Protein AF-A0A930UK01-F1 (afdb_monomer_lite)

Foldseek 3Di:
DAQDPVLLVVLCPPPLNVVDDPVLLVLLLVVLVVLVVCVVVPPPDDDPDDPPPDDDPVVVVVVSVVSNVSNLVSLVVLLLVCLVLLLDLCLVVDSSLNSNLSSLVSNLSSLLSDDQDPDPLSLLLSLLLSLLSCLSNVNLVVNLVSCVVCVVSLDQDDPPPDALLVNLSSLLSQLSCLLSNPPVDPVSLVVLVVSLVVNVVVCVVHVVVRLVPDDDPLSLLVVLQVLLSVLSSQLSNLLSVCLNPVDDPCNSVSNCVSLVSSLVSCVSSVNVSSNSSSSSVSSSSSSSNSPGPSVVD

Structure (mmCIF, N/CA/C/O backbone):
data_AF-A0A930UK01-F1
#
_entry.id   AF-A0A930UK01-F1
#
loop_
_atom_site.group_PDB
_atom_site.id
_atom_site.type_symbol
_atom_site.label_atom_id
_atom_site.label_alt_id
_atom_site.label_comp_id
_atom_site.label_asym_id
_atom_site.label_entity_id
_atom_site.label_seq_id
_atom_site.pdbx_PDB_ins_code
_atom_site.Cartn_x
_atom_site.Cartn_y
_atom_site.Cartn_z
_atom_site.occupancy
_atom_site.B_iso_or_equiv
_atom_site.auth_seq_id
_atom_site.auth_comp_id
_atom_site.auth_asym_id
_atom_site.auth_atom_id
_atom_site.pdbx_PDB_model_num
ATOM 1 N N . MET A 1 1 ? 4.737 9.563 -12.740 1.00 73.00 1 MET A N 1
ATOM 2 C CA . MET A 1 1 ? 6.197 9.719 -12.928 1.00 73.00 1 MET A CA 1
ATOM 3 C C . MET A 1 1 ? 6.537 8.770 -14.053 1.00 73.00 1 MET A C 1
ATOM 5 O O . MET A 1 1 ? 6.136 7.624 -13.954 1.00 73.00 1 MET A O 1
ATOM 9 N N . ILE A 1 2 ? 7.157 9.226 -15.139 1.00 81.25 2 ILE A N 1
ATOM 10 C CA . ILE A 1 2 ? 7.473 8.321 -16.253 1.00 81.25 2 ILE A CA 1
ATOM 11 C C . ILE A 1 2 ? 8.816 7.665 -15.942 1.00 81.25 2 ILE A C 1
ATOM 13 O O . ILE A 1 2 ? 9.806 8.374 -15.789 1.00 81.25 2 ILE A O 1
ATOM 17 N N . VAL A 1 3 ? 8.831 6.338 -15.828 1.00 87.44 3 VAL A N 1
ATOM 18 C CA . VAL A 1 3 ? 10.062 5.556 -15.659 1.00 87.44 3 VAL A CA 1
ATOM 19 C C . VAL A 1 3 ? 10.708 5.388 -17.033 1.00 87.44 3 VAL A C 1
ATOM 21 O O . VAL A 1 3 ? 10.113 4.800 -17.936 1.00 87.44 3 VAL A O 1
ATOM 24 N N . SER A 1 4 ? 11.908 5.936 -17.215 1.00 89.50 4 SER A N 1
ATOM 25 C CA . SER A 1 4 ? 12.655 5.833 -18.469 1.00 89.50 4 SER A CA 1
ATOM 26 C C . SER A 1 4 ? 13.592 4.623 -18.476 1.00 89.50 4 SER A C 1
ATOM 28 O O . SER A 1 4 ? 13.917 4.050 -17.435 1.00 89.50 4 SER A O 1
ATOM 30 N N . LYS A 1 5 ? 14.102 4.257 -19.660 1.00 90.00 5 LYS A N 1
ATOM 31 C CA . LYS A 1 5 ? 15.146 3.227 -19.779 1.00 90.00 5 LYS A CA 1
ATOM 32 C C . LYS A 1 5 ? 16.396 3.578 -18.960 1.00 90.00 5 LYS A C 1
ATOM 34 O O . LYS A 1 5 ? 16.972 2.697 -18.340 1.00 90.00 5 LYS A O 1
ATOM 39 N N . ILE A 1 6 ? 16.762 4.860 -18.907 1.00 91.06 6 ILE A N 1
ATOM 40 C CA . ILE A 1 6 ? 17.906 5.339 -18.122 1.00 91.06 6 ILE A CA 1
ATOM 41 C C . ILE A 1 6 ? 17.689 5.054 -16.631 1.00 91.06 6 ILE A C 1
ATOM 43 O O . ILE A 1 6 ? 18.615 4.609 -15.962 1.00 91.06 6 ILE A O 1
ATOM 47 N N . ASP A 1 7 ? 16.468 5.243 -16.120 1.00 90.38 7 ASP A N 1
ATOM 48 C CA . ASP A 1 7 ? 16.149 4.951 -14.717 1.00 90.38 7 ASP A CA 1
ATOM 49 C C . ASP A 1 7 ? 16.217 3.437 -14.430 1.00 90.38 7 ASP A C 1
ATOM 51 O O . ASP A 1 7 ? 16.734 3.024 -13.390 1.00 90.38 7 ASP A O 1
ATOM 55 N N . LEU A 1 8 ? 15.759 2.601 -15.375 1.00 91.75 8 LEU A N 1
ATOM 56 C CA . LEU A 1 8 ? 15.840 1.132 -15.294 1.00 91.75 8 LEU A CA 1
ATOM 57 C C . LEU A 1 8 ? 17.273 0.586 -15.387 1.00 91.75 8 LEU A C 1
ATOM 59 O O . LEU A 1 8 ? 17.561 -0.473 -14.822 1.00 91.75 8 LEU A O 1
ATOM 63 N N . ASP A 1 9 ? 18.158 1.287 -16.090 1.00 91.94 9 ASP A N 1
ATOM 64 C CA . ASP A 1 9 ? 19.579 0.951 -16.157 1.00 91.94 9 ASP A CA 1
ATOM 65 C C . ASP A 1 9 ? 20.299 1.436 -14.883 1.00 91.94 9 ASP A C 1
ATOM 67 O O . ASP A 1 9 ? 21.109 0.707 -14.311 1.00 91.94 9 ASP A O 1
ATOM 71 N N . ALA A 1 10 ? 19.949 2.620 -14.368 1.00 90.94 10 ALA A N 1
ATOM 72 C CA . ALA A 1 10 ? 20.540 3.189 -13.155 1.00 90.94 10 ALA A CA 1
ATOM 73 C C . ALA A 1 10 ? 20.249 2.358 -11.894 1.00 90.94 10 ALA A C 1
ATOM 75 O O . ALA A 1 10 ? 21.130 2.187 -11.048 1.00 90.94 10 ALA A O 1
ATOM 76 N N . ILE A 1 11 ? 19.039 1.796 -11.770 1.00 93.75 11 ILE A N 1
ATOM 77 C CA . ILE A 1 11 ? 18.662 0.955 -10.622 1.00 93.75 11 ILE A CA 1
ATOM 78 C C . ILE A 1 11 ? 19.515 -0.324 -10.515 1.00 93.75 11 ILE A C 1
ATOM 80 O O . ILE A 1 11 ? 19.686 -0.843 -9.415 1.00 93.75 11 ILE A O 1
ATOM 84 N N . GLN A 1 12 ? 20.135 -0.796 -11.605 1.00 91.44 12 GLN A N 1
ATOM 85 C CA . GLN A 1 12 ? 21.019 -1.975 -11.577 1.00 91.44 12 GLN A CA 1
ATOM 86 C C . GLN A 1 12 ? 22.259 -1.782 -10.693 1.00 91.44 12 GLN A C 1
ATOM 88 O O . GLN A 1 12 ? 22.844 -2.764 -10.239 1.00 91.44 12 GLN A O 1
ATOM 93 N N . SER A 1 13 ? 22.645 -0.529 -10.440 1.00 92.81 13 SER A N 1
ATOM 94 C CA . SER A 1 13 ? 23.766 -0.163 -9.570 1.00 92.81 13 SER A CA 1
ATOM 95 C C . SER A 1 13 ? 23.365 -0.004 -8.099 1.00 92.81 13 SER A C 1
ATOM 97 O O . SER A 1 13 ? 24.224 0.282 -7.267 1.00 92.81 13 SER A O 1
ATOM 99 N N . HIS A 1 14 ? 22.079 -0.154 -7.753 1.00 95.75 14 HIS A N 1
ATOM 100 C CA . HIS A 1 14 ? 21.631 -0.112 -6.361 1.00 95.75 14 HIS A CA 1
ATOM 101 C C . HIS A 1 14 ? 22.263 -1.254 -5.568 1.00 95.75 14 HIS A C 1
ATOM 103 O O . HIS A 1 14 ? 22.273 -2.393 -6.033 1.00 95.75 14 HIS A O 1
ATOM 109 N N . TRP A 1 15 ? 22.742 -0.967 -4.356 1.00 95.75 15 TRP A N 1
ATOM 110 C CA . TRP A 1 15 ? 23.537 -1.904 -3.563 1.00 95.75 15 TRP A CA 1
ATOM 111 C C . TRP A 1 15 ? 22.840 -3.261 -3.381 1.00 95.75 15 TRP A C 1
ATOM 113 O O . TRP A 1 15 ? 23.464 -4.290 -3.617 1.00 95.75 15 TRP A O 1
ATOM 123 N N . ALA A 1 16 ? 21.538 -3.273 -3.066 1.00 95.56 16 ALA A N 1
ATOM 124 C CA . ALA A 1 16 ? 20.779 -4.509 -2.858 1.00 95.56 16 ALA A CA 1
ATOM 125 C C . ALA A 1 16 ? 20.669 -5.351 -4.140 1.00 95.56 16 ALA A C 1
ATOM 127 O O . ALA A 1 16 ? 20.795 -6.571 -4.101 1.00 95.56 16 ALA A O 1
ATOM 128 N N . ILE A 1 17 ? 20.497 -4.701 -5.294 1.00 96.00 17 ILE A N 1
ATOM 129 C CA . ILE A 1 17 ? 20.313 -5.355 -6.599 1.00 96.00 17 ILE A CA 1
ATOM 130 C C . ILE A 1 17 ? 21.657 -5.824 -7.164 1.00 96.00 17 ILE A C 1
ATOM 132 O O . ILE A 1 17 ? 21.743 -6.897 -7.764 1.00 96.00 17 ILE A O 1
ATOM 136 N N . ALA A 1 18 ? 22.718 -5.050 -6.933 1.00 95.75 18 ALA A N 1
ATOM 137 C CA . ALA A 1 18 ? 24.075 -5.353 -7.367 1.00 95.75 18 ALA A CA 1
ATOM 138 C C . ALA A 1 18 ? 24.659 -6.614 -6.701 1.00 95.75 18 ALA A C 1
ATOM 140 O O . ALA A 1 18 ? 25.604 -7.184 -7.242 1.00 95.75 18 ALA A O 1
ATOM 141 N N . THR A 1 19 ? 24.091 -7.073 -5.576 1.00 95.50 19 THR A N 1
ATOM 142 C CA . THR A 1 19 ? 24.491 -8.336 -4.925 1.00 95.50 19 THR A CA 1
ATOM 143 C C . THR A 1 19 ? 24.182 -9.583 -5.759 1.00 95.50 19 THR A C 1
ATOM 145 O O . THR A 1 19 ? 24.864 -10.595 -5.621 1.00 95.50 19 THR A O 1
ATOM 148 N N . ILE A 1 20 ? 23.184 -9.511 -6.643 1.00 95.75 20 ILE A N 1
ATOM 149 C CA . ILE A 1 20 ? 22.777 -10.599 -7.539 1.00 95.75 20 ILE A CA 1
ATOM 150 C C . ILE A 1 20 ? 23.528 -10.434 -8.862 1.00 95.75 20 ILE A C 1
ATOM 152 O O . ILE A 1 20 ? 23.728 -9.309 -9.315 1.00 95.75 20 ILE A O 1
ATOM 156 N N . SER A 1 21 ? 23.959 -11.512 -9.520 1.00 95.69 21 SER A N 1
ATOM 157 C CA . SER A 1 21 ? 24.686 -11.370 -10.788 1.00 95.69 21 SER A CA 1
ATOM 158 C C . SER A 1 21 ? 23.785 -10.794 -11.894 1.00 95.69 21 SER A C 1
ATOM 160 O O . SER A 1 21 ? 22.573 -11.004 -11.914 1.00 95.69 21 SER A O 1
ATOM 162 N N . ALA A 1 22 ? 24.361 -10.063 -12.856 1.00 93.38 22 ALA A N 1
ATOM 163 C CA . ALA A 1 22 ? 23.581 -9.507 -13.967 1.00 93.38 22 ALA A CA 1
ATOM 164 C C . ALA A 1 22 ? 22.905 -10.596 -14.827 1.00 93.38 22 ALA A C 1
ATOM 166 O O . ALA A 1 22 ? 21.821 -10.359 -15.361 1.00 93.38 22 ALA A O 1
ATOM 167 N N . GLY A 1 23 ? 23.534 -11.774 -14.938 1.00 94.06 23 GLY A N 1
ATOM 168 C CA . GLY A 1 23 ? 22.968 -12.941 -15.616 1.00 94.06 23 GLY A CA 1
ATOM 169 C C . GLY A 1 23 ? 21.731 -13.466 -14.893 1.00 94.06 23 GLY A C 1
ATOM 170 O O . GLY A 1 23 ? 20.679 -13.582 -15.512 1.00 94.06 23 GLY A O 1
ATOM 171 N N . ASP A 1 24 ? 21.826 -13.658 -13.577 1.00 94.06 24 ASP A N 1
ATOM 172 C CA . ASP A 1 24 ? 20.719 -14.165 -12.758 1.00 94.06 24 ASP A CA 1
ATOM 173 C C . ASP A 1 24 ? 19.549 -13.175 -12.705 1.00 94.06 24 ASP A C 1
ATOM 175 O O . ASP A 1 24 ? 18.390 -13.566 -12.822 1.00 94.06 24 ASP A O 1
ATOM 179 N N . ARG A 1 25 ? 19.828 -11.866 -12.612 1.00 94.31 25 ARG A N 1
ATOM 180 C CA . ARG A 1 25 ? 18.775 -10.838 -12.693 1.00 94.31 25 ARG A CA 1
ATOM 181 C C . ARG A 1 25 ? 18.036 -10.896 -14.025 1.00 94.31 25 ARG A C 1
ATOM 183 O O . ARG A 1 25 ? 16.814 -10.774 -14.055 1.00 94.31 25 ARG A O 1
ATOM 190 N N . ARG A 1 26 ? 18.770 -11.050 -15.131 1.00 94.00 26 ARG A N 1
ATOM 191 C CA . ARG A 1 26 ? 18.175 -11.154 -16.467 1.00 94.00 26 ARG A CA 1
ATOM 192 C C . ARG A 1 26 ? 17.334 -12.422 -16.590 1.00 94.00 26 ARG A C 1
ATOM 194 O O . ARG A 1 26 ? 16.194 -12.316 -17.025 1.00 94.00 26 ARG A O 1
ATOM 201 N N . LEU A 1 27 ? 17.872 -13.558 -16.148 1.00 93.75 27 LEU A N 1
ATOM 202 C CA . LEU A 1 27 ? 17.171 -14.838 -16.124 1.00 93.75 27 LEU A CA 1
ATOM 203 C C . LEU A 1 27 ? 15.854 -14.733 -15.345 1.00 93.75 27 LEU A C 1
ATOM 205 O O . LEU A 1 27 ? 14.808 -15.074 -15.882 1.00 93.75 27 LEU A O 1
ATOM 209 N N . ALA A 1 28 ? 15.876 -14.161 -14.137 1.00 94.69 28 ALA A N 1
ATOM 210 C CA . ALA A 1 28 ? 14.674 -13.967 -13.327 1.00 94.69 28 ALA A CA 1
ATOM 211 C C . ALA A 1 28 ? 13.587 -13.167 -14.066 1.00 94.69 28 ALA A C 1
ATOM 213 O O . ALA A 1 28 ? 12.417 -13.544 -14.059 1.00 94.69 28 ALA A O 1
ATOM 214 N N . PHE A 1 29 ? 13.954 -12.065 -14.731 1.00 94.19 29 PHE A N 1
ATOM 215 C CA . PHE A 1 29 ? 12.985 -11.270 -15.490 1.00 94.19 29 PHE A CA 1
ATOM 216 C C . PHE A 1 29 ? 12.516 -11.947 -16.777 1.00 94.19 29 PHE A C 1
ATOM 218 O O . PHE A 1 29 ? 11.393 -11.689 -17.205 1.00 94.19 29 PHE A O 1
ATOM 225 N N . ASP A 1 30 ? 13.345 -12.774 -17.407 1.00 93.88 30 ASP A N 1
ATOM 226 C CA . ASP A 1 30 ? 12.940 -13.543 -18.581 1.00 93.88 30 ASP A CA 1
ATOM 227 C C . ASP A 1 30 ? 11.945 -14.653 -18.177 1.00 93.88 30 ASP A C 1
ATOM 229 O O . ASP A 1 30 ? 10.880 -14.737 -18.788 1.00 93.88 30 ASP A O 1
ATOM 233 N N . LEU A 1 31 ? 12.172 -15.345 -17.052 1.00 93.38 31 LEU A N 1
ATOM 234 C CA . LEU A 1 31 ? 11.210 -16.282 -16.446 1.00 93.38 31 LEU A CA 1
ATOM 235 C C . LEU A 1 31 ? 9.879 -15.603 -16.073 1.00 93.38 31 LEU A C 1
ATOM 237 O O . LEU A 1 31 ? 8.799 -16.130 -16.329 1.00 93.38 31 LEU A O 1
ATOM 241 N N . VAL A 1 32 ? 9.923 -14.401 -15.489 1.00 93.69 32 VAL A N 1
ATOM 242 C CA . VAL A 1 32 ? 8.714 -13.625 -15.138 1.00 93.69 32 VAL A CA 1
ATOM 243 C C . VAL A 1 32 ? 7.905 -13.242 -16.380 1.00 93.69 32 VAL A C 1
ATOM 245 O O . VAL A 1 32 ? 6.671 -13.287 -16.352 1.00 93.69 32 VAL A O 1
ATOM 248 N N . LYS A 1 33 ? 8.572 -12.873 -17.482 1.00 91.44 33 LYS A N 1
ATOM 249 C CA . LYS A 1 33 ? 7.894 -12.596 -18.758 1.00 91.44 33 LYS A CA 1
ATOM 250 C C . LYS A 1 33 ? 7.255 -13.854 -19.324 1.00 91.44 33 LYS A C 1
ATOM 252 O O . LYS A 1 33 ? 6.106 -13.788 -19.742 1.00 91.44 33 LYS A O 1
ATOM 257 N N . GLU A 1 34 ? 7.972 -14.970 -19.322 1.00 89.50 34 GLU A N 1
ATOM 258 C CA . GLU A 1 34 ? 7.456 -16.250 -19.802 1.00 89.50 34 GLU A CA 1
ATOM 259 C C . GLU A 1 34 ? 6.197 -16.657 -19.026 1.00 89.50 34 GLU A C 1
ATOM 261 O O . GLU A 1 34 ? 5.137 -16.852 -19.618 1.00 89.50 34 GLU A O 1
ATOM 266 N N . ARG A 1 35 ? 6.259 -16.642 -17.687 1.00 90.19 35 ARG A N 1
ATOM 267 C CA . ARG A 1 35 ? 5.106 -16.928 -16.816 1.00 90.19 35 ARG A CA 1
ATOM 268 C C . ARG A 1 35 ? 3.941 -15.976 -17.067 1.00 90.19 35 ARG A C 1
ATOM 270 O O . ARG A 1 35 ? 2.798 -16.412 -17.140 1.00 90.19 35 ARG A O 1
ATOM 277 N N . THR A 1 36 ? 4.226 -14.688 -17.251 1.00 87.31 36 THR A N 1
ATOM 278 C CA . THR A 1 36 ? 3.220 -13.694 -17.646 1.00 87.31 36 THR A CA 1
ATOM 279 C C . THR A 1 36 ? 2.524 -14.080 -18.952 1.00 87.31 36 THR A C 1
ATOM 281 O O . THR A 1 36 ? 1.300 -14.013 -19.028 1.00 87.31 36 THR A O 1
ATOM 284 N N . VAL A 1 37 ? 3.286 -14.448 -19.984 1.00 85.69 37 VAL A N 1
ATOM 285 C CA . VAL A 1 37 ? 2.730 -14.803 -21.294 1.00 85.69 37 VAL A CA 1
ATOM 286 C C . VAL A 1 37 ? 1.893 -16.075 -21.180 1.00 85.69 37 VAL A C 1
ATOM 288 O O . VAL A 1 37 ? 0.766 -16.084 -21.668 1.00 85.69 37 VAL A O 1
ATOM 291 N N . ASN A 1 38 ? 2.372 -17.082 -20.447 1.00 82.38 38 ASN A N 1
ATOM 292 C CA . ASN A 1 38 ? 1.633 -18.318 -20.176 1.00 82.38 38 ASN A CA 1
ATOM 293 C C . ASN A 1 38 ? 0.300 -18.055 -19.456 1.00 82.38 38 ASN A C 1
ATOM 295 O O . ASN A 1 38 ? -0.717 -18.657 -19.796 1.00 82.38 38 ASN A O 1
ATOM 299 N N . CYS A 1 39 ? 0.268 -17.116 -18.502 1.00 77.62 39 CYS A N 1
ATOM 300 C CA . CYS A 1 39 ? -0.973 -16.710 -17.835 1.00 77.62 39 CYS A CA 1
ATOM 301 C C . CYS A 1 39 ? -1.969 -16.023 -18.785 1.00 77.62 39 CYS A C 1
ATOM 303 O O . CYS A 1 39 ? -3.170 -16.232 -18.646 1.00 77.62 39 CYS A O 1
ATOM 305 N N . ILE A 1 40 ? -1.490 -15.204 -19.730 1.00 75.25 40 ILE A N 1
ATOM 306 C CA . ILE A 1 40 ? -2.346 -14.435 -20.655 1.00 75.25 40 ILE A CA 1
ATOM 307 C C . ILE A 1 40 ? -2.897 -15.316 -21.776 1.00 75.25 40 ILE A C 1
ATOM 309 O O . ILE A 1 40 ? -4.058 -15.193 -22.157 1.00 75.25 40 ILE A O 1
ATOM 313 N N . VAL A 1 41 ? -2.046 -16.166 -22.341 1.00 72.00 41 VAL A N 1
ATOM 314 C CA . VAL A 1 41 ? -2.362 -16.972 -23.522 1.00 72.00 41 VAL A CA 1
ATOM 315 C C . VAL A 1 41 ? -3.151 -18.236 -23.143 1.00 72.00 41 VAL A C 1
ATOM 317 O O . VAL A 1 41 ? -3.806 -18.834 -23.992 1.00 72.00 41 VAL A O 1
ATOM 320 N N . GLY A 1 42 ? -3.140 -18.626 -21.861 1.00 57.34 42 GLY A N 1
ATOM 321 C CA . GLY A 1 42 ? -3.565 -19.957 -21.437 1.00 57.34 42 GLY A CA 1
ATOM 322 C C . GLY A 1 42 ? -2.562 -21.012 -21.917 1.00 57.34 42 GLY A C 1
ATOM 323 O O . GLY A 1 42 ? -1.714 -20.738 -22.764 1.00 57.34 42 GLY A O 1
ATOM 324 N N . CYS A 1 43 ? -2.636 -22.237 -21.393 1.00 48.94 43 CYS A N 1
ATOM 325 C CA . CYS A 1 43 ? -1.750 -23.348 -21.779 1.00 48.94 43 CYS A CA 1
ATOM 326 C C . CYS A 1 43 ? -1.938 -23.829 -23.243 1.00 48.94 43 CYS A C 1
ATOM 328 O O . CYS A 1 43 ? -1.743 -25.005 -23.526 1.00 48.94 43 CYS A O 1
ATOM 330 N N . GLU A 1 44 ? -2.377 -22.971 -24.165 1.00 40.88 44 GLU A N 1
ATOM 331 C CA . GLU A 1 44 ? -2.608 -23.294 -25.578 1.00 40.88 44 GLU A CA 1
ATOM 332 C C . GLU A 1 44 ? -1.326 -23.212 -26.425 1.00 40.88 44 GLU A C 1
ATOM 334 O O . GLU A 1 44 ? -1.306 -23.699 -27.553 1.00 40.88 44 GLU A O 1
ATOM 339 N N . PHE A 1 45 ? -0.249 -22.634 -25.883 1.00 46.47 45 PHE A N 1
ATOM 340 C CA . PHE A 1 45 ? 1.063 -22.573 -26.522 1.00 46.47 45 PHE A CA 1
ATOM 341 C C . PHE A 1 45 ? 2.112 -23.173 -25.582 1.00 46.47 45 PHE A C 1
ATOM 343 O O . PHE A 1 45 ? 2.450 -22.582 -24.558 1.00 46.47 45 PHE A O 1
ATOM 350 N N . GLU A 1 46 ? 2.628 -24.351 -25.930 1.00 41.00 46 GLU A N 1
ATOM 351 C CA . GLU A 1 46 ? 3.856 -24.881 -25.337 1.00 41.00 46 GLU A CA 1
ATOM 352 C C . GLU A 1 46 ? 5.034 -24.094 -25.918 1.00 41.00 46 GLU A C 1
ATOM 354 O O . GLU A 1 46 ? 5.295 -24.118 -27.123 1.00 41.00 46 GLU A O 1
ATOM 359 N N . PHE A 1 47 ? 5.724 -23.337 -25.069 1.00 46.28 47 PHE A N 1
ATOM 360 C CA . PHE A 1 47 ? 6.981 -22.712 -25.447 1.00 46.28 47 PHE A CA 1
ATOM 361 C C . PHE A 1 47 ? 8.089 -23.770 -25.380 1.00 46.28 47 PHE A C 1
ATOM 363 O O . PHE A 1 47 ? 8.532 -24.131 -24.296 1.00 46.28 47 PHE A O 1
ATOM 370 N N . GLU A 1 48 ? 8.559 -24.256 -26.532 1.00 39.09 48 GLU A N 1
ATOM 371 C CA . GLU A 1 48 ? 9.796 -25.046 -26.620 1.00 39.09 48 GLU A CA 1
ATOM 372 C C . GLU A 1 48 ? 11.004 -24.132 -26.355 1.00 39.09 48 GLU A C 1
ATOM 374 O O . GLU A 1 48 ? 11.613 -23.575 -27.272 1.00 39.09 48 GLU A O 1
ATOM 379 N N . PHE A 1 49 ? 11.372 -23.966 -25.088 1.00 47.56 49 PHE A N 1
ATOM 380 C CA . PHE A 1 49 ? 12.691 -23.465 -24.716 1.00 47.56 49 PHE A CA 1
ATOM 381 C C . PHE A 1 49 ? 13.409 -24.546 -23.916 1.00 47.56 49 PHE A C 1
ATOM 383 O O . PHE A 1 49 ? 13.132 -24.718 -22.740 1.00 47.56 49 PHE A O 1
ATOM 390 N N . GLN A 1 50 ? 14.291 -25.279 -24.615 1.00 40.88 50 GLN A N 1
ATOM 391 C CA . GLN A 1 50 ? 15.223 -26.306 -24.122 1.00 40.88 50 GLN A CA 1
ATOM 392 C C . GLN A 1 50 ? 14.884 -26.872 -22.735 1.00 40.88 50 GLN A C 1
ATOM 394 O O . GLN A 1 50 ? 15.487 -26.493 -21.733 1.00 40.88 50 GLN A O 1
ATOM 399 N N . GLU A 1 51 ? 13.953 -27.823 -22.706 1.00 39.69 51 GLU A N 1
ATOM 400 C CA . GLU A 1 51 ? 13.893 -28.793 -21.620 1.00 39.69 51 GLU A CA 1
ATOM 401 C C . GLU A 1 51 ? 15.175 -29.635 -21.702 1.00 39.69 51 GLU A C 1
ATOM 403 O O . GLU A 1 51 ? 15.314 -30.500 -22.568 1.00 39.69 51 GLU A O 1
ATOM 408 N N . ASP A 1 52 ? 16.157 -29.340 -20.849 1.00 38.16 52 ASP A N 1
ATOM 409 C CA . ASP A 1 52 ? 17.247 -30.278 -20.597 1.00 38.16 52 ASP A CA 1
ATOM 410 C C . ASP A 1 52 ? 16.632 -31.508 -19.912 1.00 38.16 52 ASP A C 1
ATOM 412 O O . ASP A 1 52 ? 16.239 -31.493 -18.744 1.00 38.16 52 ASP A O 1
ATOM 416 N N . GLU A 1 53 ? 16.495 -32.582 -20.688 1.00 39.75 53 GLU A N 1
ATOM 417 C CA . GLU A 1 53 ? 16.017 -33.880 -20.234 1.00 39.75 53 GLU A CA 1
ATOM 418 C C . GLU A 1 53 ? 16.878 -34.394 -19.064 1.00 39.75 53 GLU A C 1
ATOM 420 O O . GLU A 1 53 ? 18.055 -34.722 -19.234 1.00 39.75 53 GLU A O 1
ATOM 425 N N . GLY A 1 54 ? 16.276 -34.550 -17.878 1.00 42.03 54 GLY A N 1
ATOM 426 C CA . GLY A 1 54 ? 16.773 -35.505 -16.880 1.00 42.03 54 GLY A CA 1
ATOM 427 C C . GLY A 1 54 ? 16.895 -35.050 -15.427 1.00 42.03 54 GLY A C 1
ATOM 428 O O . GLY A 1 54 ? 17.394 -35.837 -14.623 1.00 42.03 54 GLY A O 1
ATOM 429 N N . ASN A 1 55 ? 16.439 -33.855 -15.051 1.00 43.16 55 ASN A N 1
ATOM 430 C CA . ASN A 1 55 ? 16.462 -33.413 -13.656 1.00 43.16 55 ASN A CA 1
ATOM 431 C C . ASN A 1 55 ? 15.036 -33.214 -13.122 1.00 43.16 55 ASN A C 1
ATOM 433 O O . ASN A 1 55 ? 14.145 -32.790 -13.852 1.00 43.16 55 ASN A O 1
ATOM 437 N N . ASP A 1 56 ? 14.802 -33.584 -11.863 1.00 46.56 56 ASP A N 1
ATOM 438 C CA . ASP A 1 56 ? 13.493 -33.529 -11.207 1.00 46.56 56 ASP A CA 1
ATOM 439 C C . ASP A 1 56 ? 12.893 -32.115 -11.366 1.00 46.56 56 ASP A C 1
ATOM 441 O O . ASP A 1 56 ? 13.366 -31.153 -10.757 1.00 46.56 56 ASP A O 1
ATOM 445 N N . THR A 1 57 ? 11.869 -31.970 -12.218 1.00 58.50 57 THR A N 1
ATOM 446 C CA . THR A 1 57 ? 11.271 -30.683 -12.643 1.00 58.50 57 THR A CA 1
ATOM 447 C C . THR A 1 57 ? 10.796 -29.839 -11.453 1.00 58.50 57 THR A C 1
ATOM 449 O O . THR A 1 57 ? 10.563 -28.634 -11.560 1.00 58.50 57 THR A O 1
ATOM 452 N N . SER A 1 58 ? 10.635 -30.481 -10.294 1.00 62.81 58 SER A N 1
ATOM 453 C CA . SER A 1 58 ? 10.262 -29.851 -9.037 1.00 62.81 58 SER A CA 1
ATOM 454 C C . SER A 1 58 ? 11.412 -29.092 -8.360 1.00 62.81 58 SER A C 1
ATOM 456 O O . SER A 1 58 ? 11.150 -28.083 -7.706 1.00 62.81 58 SER A O 1
ATOM 458 N N . ASP A 1 59 ? 12.669 -29.510 -8.522 1.00 71.75 59 ASP A N 1
ATOM 459 C CA . ASP A 1 59 ? 13.827 -28.862 -7.892 1.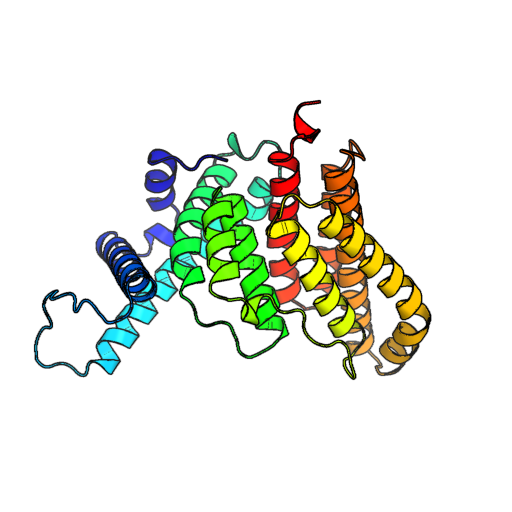00 71.75 59 ASP A CA 1
ATOM 460 C C . ASP A 1 59 ? 14.368 -27.686 -8.715 1.00 71.75 59 ASP A C 1
ATOM 462 O O . ASP A 1 59 ? 14.787 -26.678 -8.140 1.00 71.75 59 ASP A O 1
ATOM 466 N N . GLU A 1 60 ? 14.270 -27.746 -10.044 1.00 74.44 60 GLU A N 1
ATOM 467 C CA . GLU A 1 60 ? 14.601 -26.609 -10.914 1.00 74.44 60 GLU A CA 1
ATOM 468 C C . GLU A 1 60 ? 13.597 -25.467 -10.752 1.00 74.44 60 GLU A C 1
ATOM 470 O O . GLU A 1 60 ? 14.002 -24.331 -10.510 1.00 74.44 60 GLU A O 1
ATOM 475 N N . ARG A 1 61 ? 12.289 -25.768 -10.707 1.00 78.06 61 ARG A N 1
ATOM 476 C CA . ARG A 1 61 ? 11.261 -24.754 -10.411 1.00 78.06 61 ARG A CA 1
ATOM 477 C C . ARG A 1 61 ? 11.461 -24.083 -9.055 1.00 78.06 61 ARG A C 1
ATOM 479 O O . ARG A 1 61 ? 11.335 -22.867 -8.962 1.00 78.06 61 ARG A O 1
ATOM 486 N N . LYS A 1 62 ? 11.814 -24.839 -8.007 1.00 82.19 62 LYS A N 1
ATOM 487 C CA . LYS A 1 62 ? 12.127 -24.257 -6.685 1.00 82.19 62 LYS A CA 1
ATOM 488 C C . LYS A 1 62 ? 13.331 -23.322 -6.741 1.00 82.19 62 LYS A C 1
ATOM 490 O O . LYS A 1 62 ? 13.349 -22.306 -6.049 1.00 82.19 62 LYS A O 1
ATOM 495 N N . LYS A 1 63 ? 14.352 -23.670 -7.527 1.00 87.25 63 LYS A N 1
ATOM 496 C CA . LYS A 1 63 ? 15.538 -22.831 -7.713 1.00 87.25 63 LYS A CA 1
ATOM 497 C C . LYS A 1 63 ? 15.183 -21.539 -8.453 1.00 87.25 63 LYS A C 1
ATOM 499 O O . LYS A 1 63 ? 15.616 -20.470 -8.023 1.00 87.25 63 LYS A O 1
ATOM 504 N N . ASP A 1 64 ? 14.362 -21.634 -9.493 1.00 90.25 64 ASP A N 1
ATOM 505 C CA . ASP A 1 64 ? 13.847 -20.483 -10.237 1.00 90.25 64 ASP A CA 1
ATOM 506 C C . ASP A 1 64 ? 12.998 -19.568 -9.351 1.00 90.25 64 ASP A C 1
ATOM 508 O O . ASP A 1 64 ? 13.199 -18.354 -9.340 1.00 90.25 64 ASP A O 1
ATOM 512 N N . ASP A 1 65 ? 12.098 -20.141 -8.550 1.00 90.38 65 ASP A N 1
ATOM 513 C CA . ASP A 1 65 ? 11.281 -19.397 -7.588 1.00 90.38 65 ASP A CA 1
ATOM 514 C C . ASP A 1 65 ? 12.157 -18.697 -6.541 1.00 90.38 65 ASP A C 1
ATOM 516 O O . ASP A 1 65 ? 11.977 -17.508 -6.277 1.00 90.38 65 ASP A O 1
ATOM 520 N N . GLY A 1 66 ? 13.176 -19.386 -6.014 1.00 93.19 66 GLY A N 1
ATOM 521 C CA . GLY A 1 66 ? 14.138 -18.799 -5.080 1.00 93.19 66 GLY A CA 1
ATOM 522 C C . GLY A 1 66 ? 14.946 -17.644 -5.683 1.00 93.19 66 GLY A C 1
ATOM 523 O O . GLY A 1 66 ? 15.234 -16.653 -4.999 1.00 93.19 66 GLY A O 1
ATOM 524 N N . LEU A 1 67 ? 15.284 -17.727 -6.974 1.00 94.25 67 LEU A N 1
ATOM 525 C CA . LEU A 1 67 ? 15.936 -16.640 -7.699 1.00 94.25 67 LEU A CA 1
ATOM 526 C C . LEU A 1 67 ? 14.985 -15.449 -7.899 1.00 94.25 67 LEU A C 1
ATOM 528 O O . LEU A 1 67 ? 15.368 -14.308 -7.622 1.00 94.25 67 LEU A O 1
ATOM 532 N N . ILE A 1 68 ? 13.747 -15.700 -8.334 1.00 95.88 68 ILE A N 1
ATOM 533 C CA . ILE A 1 68 ? 12.716 -14.666 -8.501 1.00 95.88 68 ILE A CA 1
ATOM 534 C C . ILE A 1 68 ? 12.460 -13.950 -7.171 1.00 95.88 68 ILE A C 1
ATOM 536 O O . ILE A 1 68 ? 12.408 -12.720 -7.145 1.00 95.88 68 ILE A O 1
ATOM 540 N N . ASP A 1 69 ? 12.370 -14.687 -6.064 1.00 95.25 69 ASP A N 1
ATOM 541 C CA . ASP A 1 69 ? 12.171 -14.124 -4.728 1.00 95.25 69 ASP A CA 1
ATOM 542 C C . ASP A 1 69 ? 13.360 -13.285 -4.261 1.00 95.25 69 ASP A C 1
ATOM 544 O O . ASP A 1 69 ? 13.168 -12.198 -3.714 1.00 95.25 69 ASP A O 1
ATOM 548 N N . SER A 1 70 ? 14.587 -13.731 -4.536 1.00 96.06 70 SER A N 1
ATOM 549 C CA . SER A 1 70 ? 15.799 -12.964 -4.225 1.00 96.06 70 SER A CA 1
ATOM 550 C C . SER A 1 70 ? 15.836 -11.641 -4.995 1.00 96.06 70 SER A C 1
ATOM 552 O O . SER A 1 70 ? 16.110 -10.582 -4.423 1.00 96.06 70 SER A O 1
ATOM 554 N N . VAL A 1 71 ? 15.507 -11.676 -6.291 1.00 96.94 71 VAL A N 1
ATOM 555 C CA . VAL A 1 71 ? 15.413 -10.473 -7.129 1.00 96.94 71 VAL A CA 1
ATOM 556 C C . VAL A 1 71 ? 14.275 -9.569 -6.659 1.00 96.94 71 VAL A C 1
ATOM 558 O O . VAL A 1 71 ? 14.467 -8.352 -6.594 1.00 96.94 71 VAL A O 1
ATOM 561 N N . ALA A 1 72 ? 13.122 -10.131 -6.291 1.00 97.00 72 ALA A N 1
ATOM 562 C CA . ALA A 1 72 ? 11.993 -9.381 -5.752 1.00 97.00 72 ALA A CA 1
ATOM 563 C C . ALA A 1 72 ? 12.371 -8.656 -4.456 1.00 97.00 72 ALA A C 1
ATOM 565 O O . ALA A 1 72 ? 12.147 -7.453 -4.357 1.00 97.00 72 ALA A O 1
ATOM 566 N N . LEU A 1 73 ? 13.007 -9.352 -3.510 1.00 96.88 73 LEU A N 1
ATOM 567 C CA . LEU A 1 73 ? 13.447 -8.782 -2.237 1.00 96.88 73 LEU A CA 1
ATOM 568 C C . LEU A 1 73 ? 14.448 -7.638 -2.445 1.00 96.88 73 LEU A C 1
ATOM 570 O O . LEU A 1 73 ? 14.320 -6.580 -1.833 1.00 96.88 73 LEU A O 1
ATOM 574 N N . ALA A 1 74 ? 15.417 -7.809 -3.348 1.00 97.56 74 ALA A N 1
ATOM 575 C CA . ALA A 1 74 ? 16.390 -6.763 -3.655 1.00 97.56 74 ALA A CA 1
ATOM 576 C C . ALA A 1 74 ? 15.731 -5.490 -4.220 1.00 97.56 74 ALA A C 1
ATOM 578 O O . ALA A 1 74 ? 16.139 -4.375 -3.881 1.00 97.56 74 ALA A O 1
ATOM 579 N N . HIS A 1 75 ? 14.704 -5.643 -5.062 1.00 97.56 75 HIS A N 1
ATOM 580 C CA . HIS A 1 75 ? 13.925 -4.511 -5.566 1.00 97.56 75 HIS A CA 1
ATOM 581 C C . HIS A 1 75 ? 13.004 -3.930 -4.489 1.00 97.56 75 HIS A C 1
ATOM 583 O O . HIS A 1 75 ? 12.865 -2.714 -4.420 1.00 97.56 75 HIS A O 1
ATOM 589 N N . GLU A 1 76 ? 12.413 -4.758 -3.627 1.00 97.19 76 GLU A N 1
ATOM 590 C CA . GLU A 1 76 ? 11.570 -4.304 -2.517 1.00 97.19 76 GLU A CA 1
ATOM 591 C C . GLU A 1 76 ? 12.354 -3.421 -1.548 1.00 97.19 76 GLU A C 1
ATOM 593 O O . GLU A 1 76 ? 11.885 -2.337 -1.208 1.00 97.19 76 GLU A O 1
ATOM 598 N N . ILE A 1 77 ? 13.579 -3.816 -1.186 1.00 96.81 77 ILE A N 1
ATOM 599 C CA . ILE A 1 77 ? 14.486 -2.996 -0.371 1.00 96.81 77 ILE A CA 1
ATOM 600 C C . ILE A 1 77 ? 14.705 -1.627 -1.027 1.00 96.81 77 ILE A C 1
ATOM 602 O O . ILE A 1 77 ? 14.532 -0.601 -0.372 1.00 96.81 77 ILE A O 1
ATOM 606 N N . ALA A 1 78 ? 15.014 -1.602 -2.327 1.00 96.44 78 ALA A N 1
ATOM 607 C CA . ALA A 1 78 ? 15.220 -0.353 -3.059 1.00 96.44 78 ALA A CA 1
ATOM 608 C C . ALA A 1 78 ? 13.964 0.538 -3.077 1.00 96.44 78 ALA A C 1
ATOM 610 O O . ALA A 1 78 ? 14.079 1.760 -3.023 1.00 96.44 78 ALA A O 1
ATOM 611 N N . VAL A 1 79 ? 12.760 -0.048 -3.131 1.00 97.00 79 VAL A N 1
ATOM 612 C CA . VAL A 1 79 ? 11.511 0.722 -3.019 1.00 97.00 79 VAL A CA 1
ATOM 613 C C . VAL A 1 79 ? 11.323 1.261 -1.603 1.00 97.00 79 VAL A C 1
ATOM 615 O O . VAL A 1 79 ? 11.013 2.443 -1.449 1.00 97.00 79 VAL A O 1
ATOM 618 N N . ILE A 1 80 ? 11.521 0.425 -0.578 1.00 95.75 80 ILE A N 1
ATOM 619 C CA . ILE A 1 80 ? 11.348 0.795 0.834 1.00 95.75 80 ILE A CA 1
ATOM 620 C C . ILE A 1 80 ? 12.255 1.974 1.207 1.00 95.75 80 ILE A C 1
ATOM 622 O O . ILE A 1 80 ? 11.786 2.913 1.854 1.00 95.75 80 ILE A O 1
ATOM 626 N N . GLU A 1 81 ? 13.514 1.968 0.759 1.00 94.44 81 GLU A N 1
ATOM 627 C CA . GLU A 1 81 ? 14.480 3.041 1.029 1.00 94.44 81 GLU A CA 1
ATOM 628 C C . GLU A 1 81 ? 14.042 4.408 0.484 1.00 94.44 81 GLU A C 1
ATOM 630 O O . GLU A 1 81 ? 14.335 5.435 1.098 1.00 94.44 81 GLU A O 1
ATOM 635 N N . GLY A 1 82 ? 13.302 4.452 -0.628 1.00 93.69 82 GLY A N 1
ATOM 636 C CA . GLY A 1 82 ? 12.808 5.707 -1.195 1.00 93.69 82 GLY A CA 1
ATOM 637 C C . GLY A 1 82 ? 11.307 5.945 -1.058 1.00 93.69 82 GLY A C 1
ATOM 638 O O . GLY A 1 82 ? 10.796 6.855 -1.713 1.00 93.69 82 GLY A O 1
ATOM 639 N N . LEU A 1 83 ? 10.593 5.226 -0.180 1.00 94.38 83 LEU A N 1
ATOM 640 C CA . LEU A 1 83 ? 9.181 5.519 0.123 1.00 94.38 83 LEU A CA 1
ATOM 641 C C . LEU A 1 83 ? 8.978 6.972 0.583 1.00 94.38 83 LEU A C 1
ATOM 643 O O . LEU A 1 83 ? 8.010 7.621 0.181 1.00 94.38 83 LEU A O 1
ATOM 647 N N . ASP A 1 84 ? 9.914 7.516 1.365 1.00 91.94 84 ASP A N 1
ATOM 648 C CA . ASP A 1 84 ? 9.876 8.921 1.781 1.00 91.94 84 ASP A CA 1
ATOM 649 C C . ASP A 1 84 ? 10.026 9.883 0.600 1.00 91.94 84 ASP A C 1
ATOM 651 O O . ASP A 1 84 ? 9.317 10.887 0.538 1.00 91.94 84 ASP A O 1
ATOM 655 N N . ALA A 1 85 ? 10.908 9.575 -0.355 1.00 92.19 85 ALA A N 1
ATOM 656 C CA . ALA A 1 85 ? 11.069 10.370 -1.569 1.00 92.19 85 ALA A CA 1
ATOM 657 C C . ALA A 1 85 ? 9.817 10.283 -2.456 1.00 92.19 85 ALA A C 1
ATOM 659 O O . ALA A 1 85 ? 9.348 11.299 -2.964 1.00 92.19 85 ALA A O 1
ATOM 660 N N . LEU A 1 86 ? 9.215 9.096 -2.590 1.00 91.00 86 LEU A N 1
ATOM 661 C CA . LEU A 1 86 ? 7.994 8.868 -3.372 1.00 91.00 86 LEU A CA 1
ATOM 662 C C . LEU A 1 86 ? 6.759 9.593 -2.813 1.00 91.00 86 LEU A C 1
ATOM 664 O O . LEU A 1 86 ? 5.869 9.967 -3.588 1.00 91.00 86 LEU A O 1
ATOM 668 N N . ALA A 1 87 ? 6.708 9.810 -1.496 1.00 88.00 87 ALA A N 1
ATOM 669 C CA . ALA A 1 87 ? 5.641 10.559 -0.836 1.00 88.00 87 ALA A CA 1
ATOM 670 C C . ALA A 1 87 ? 5.709 12.075 -1.097 1.00 88.00 87 ALA A C 1
ATOM 672 O O . ALA A 1 87 ? 4.696 12.764 -0.961 1.00 88.00 87 ALA A O 1
ATOM 673 N N . ARG A 1 88 ? 6.874 12.606 -1.493 1.00 85.19 88 ARG A N 1
ATOM 674 C CA . ARG A 1 88 ? 7.063 14.043 -1.716 1.00 85.19 88 ARG A CA 1
ATOM 675 C C . ARG A 1 88 ? 6.537 14.505 -3.081 1.00 85.19 88 ARG A C 1
ATOM 677 O O . ARG A 1 88 ? 6.579 13.763 -4.068 1.00 85.19 88 ARG A O 1
ATOM 684 N N . PRO A 1 89 ? 6.077 15.764 -3.187 1.00 76.75 89 PRO A N 1
ATOM 685 C CA . PRO A 1 89 ? 5.582 16.318 -4.446 1.00 76.75 89 PRO A CA 1
ATOM 686 C C . PRO A 1 89 ? 6.645 16.423 -5.553 1.00 76.75 89 PRO A C 1
ATOM 688 O O . PRO A 1 89 ? 6.294 16.337 -6.734 1.00 76.75 89 PRO A O 1
ATOM 691 N N . ASP A 1 90 ? 7.917 16.603 -5.206 1.00 79.19 90 ASP A N 1
ATOM 692 C CA . ASP A 1 90 ? 9.058 16.790 -6.112 1.00 79.19 90 ASP A CA 1
ATOM 693 C C . ASP A 1 90 ? 9.792 15.487 -6.466 1.00 79.19 90 ASP A C 1
ATOM 695 O O . ASP A 1 90 ? 10.827 15.518 -7.129 1.00 79.19 90 ASP A O 1
ATOM 699 N N . ARG A 1 91 ? 9.223 14.328 -6.120 1.00 78.62 91 ARG A N 1
ATOM 700 C CA . ARG A 1 91 ? 9.786 12.988 -6.368 1.00 78.62 91 ARG A CA 1
ATOM 701 C C . ARG A 1 91 ? 10.324 12.718 -7.776 1.00 78.62 91 ARG A C 1
ATOM 703 O O . ARG A 1 91 ? 11.134 11.823 -7.960 1.00 78.62 91 ARG A O 1
ATOM 710 N N . ALA A 1 92 ? 9.819 13.425 -8.791 1.00 76.50 92 ALA A N 1
ATOM 711 C CA . ALA A 1 92 ? 10.257 13.268 -10.177 1.00 76.50 92 ALA A CA 1
ATOM 712 C C . ALA A 1 92 ? 11.632 13.905 -10.428 1.00 76.50 92 ALA A C 1
ATOM 714 O O . ALA A 1 92 ? 12.283 13.571 -11.413 1.00 76.50 92 ALA A O 1
ATOM 715 N N . SER A 1 93 ? 12.062 14.810 -9.553 1.00 82.75 93 SER A N 1
ATOM 716 C CA . SER A 1 93 ? 13.384 15.433 -9.556 1.00 82.75 93 SER A CA 1
ATOM 717 C C . SER A 1 93 ? 14.345 14.733 -8.592 1.00 82.75 93 SER A C 1
ATOM 719 O O . SER A 1 93 ? 15.548 14.742 -8.840 1.00 82.75 93 SER A O 1
ATOM 721 N N . ASP A 1 94 ? 13.823 14.104 -7.536 1.00 87.38 94 ASP A N 1
ATOM 722 C CA . ASP A 1 94 ? 14.597 13.362 -6.537 1.00 87.38 94 ASP A CA 1
ATOM 723 C C . ASP A 1 94 ? 15.194 12.063 -7.134 1.00 87.38 94 ASP A C 1
ATOM 725 O O . ASP A 1 94 ? 14.440 11.205 -7.612 1.00 87.38 94 ASP A O 1
ATOM 729 N N . PRO A 1 95 ? 16.531 11.877 -7.116 1.00 88.75 95 PRO A N 1
ATOM 730 C CA . PRO A 1 95 ? 17.174 10.646 -7.578 1.00 88.75 95 PRO A CA 1
ATOM 731 C C . PRO A 1 95 ? 16.659 9.381 -6.880 1.00 88.75 95 PRO A C 1
ATOM 733 O O . PRO A 1 95 ? 16.417 8.379 -7.554 1.00 88.75 95 PRO A O 1
ATOM 736 N N . SER A 1 96 ? 16.429 9.430 -5.565 1.00 88.62 96 SER A N 1
ATOM 737 C CA . SER A 1 96 ? 15.905 8.300 -4.789 1.00 88.62 96 SER A CA 1
ATOM 738 C C . SER A 1 96 ? 14.461 7.987 -5.179 1.00 88.62 96 SER A C 1
ATOM 740 O O . SER A 1 96 ? 14.071 6.820 -5.260 1.00 88.62 96 SER A O 1
ATOM 742 N N . GLY A 1 97 ? 13.676 9.022 -5.498 1.00 90.56 97 GLY A N 1
ATOM 743 C CA . GLY A 1 97 ? 12.320 8.879 -6.029 1.00 90.56 97 GLY A CA 1
ATOM 744 C C . GLY A 1 97 ? 12.298 8.168 -7.385 1.00 90.56 97 GLY A C 1
ATOM 745 O O . GLY A 1 97 ? 11.528 7.224 -7.570 1.00 90.56 97 GLY A O 1
ATOM 746 N N . LYS A 1 98 ? 13.181 8.562 -8.314 1.00 91.25 98 LYS A N 1
ATOM 747 C CA . LYS A 1 98 ? 13.329 7.900 -9.625 1.00 91.25 98 LYS A CA 1
ATOM 748 C C . LYS A 1 98 ? 13.792 6.454 -9.495 1.00 91.25 98 LYS A C 1
ATOM 750 O O . LYS A 1 98 ? 13.215 5.567 -10.121 1.00 91.25 98 LYS A O 1
ATOM 755 N N . GLN A 1 99 ? 14.803 6.218 -8.662 1.00 92.44 99 GLN A N 1
ATOM 756 C CA . GLN A 1 99 ? 15.338 4.888 -8.399 1.00 92.44 99 GLN A CA 1
ATOM 757 C C . GLN A 1 99 ? 14.255 3.959 -7.835 1.00 92.44 99 GLN A C 1
ATOM 759 O O . GLN A 1 99 ? 14.059 2.856 -8.341 1.00 92.44 99 GLN A O 1
ATOM 764 N N . SER A 1 100 ? 13.477 4.439 -6.865 1.00 94.44 100 SER A N 1
ATOM 765 C CA . SER A 1 100 ? 12.385 3.669 -6.259 1.00 94.44 100 SER A CA 1
ATOM 766 C C . SER A 1 100 ? 11.235 3.421 -7.227 1.00 94.44 100 SER A C 1
ATOM 768 O O . SER A 1 100 ? 10.659 2.337 -7.228 1.00 94.44 100 SER A O 1
ATOM 770 N N . ALA A 1 101 ? 10.905 4.379 -8.098 1.00 94.31 101 ALA A N 1
ATOM 771 C CA . ALA A 1 101 ? 9.910 4.168 -9.149 1.00 94.31 101 ALA A CA 1
ATOM 772 C C . ALA A 1 101 ? 10.375 3.128 -10.186 1.00 94.31 101 ALA A C 1
ATOM 774 O O . ALA A 1 101 ? 9.584 2.280 -10.601 1.00 94.31 101 ALA A O 1
ATOM 775 N N . ALA A 1 102 ? 11.659 3.135 -10.557 1.00 95.69 102 ALA A N 1
ATOM 776 C CA . ALA A 1 102 ? 12.255 2.122 -11.428 1.00 95.69 102 ALA A CA 1
ATOM 777 C C . ALA A 1 102 ? 12.264 0.730 -10.776 1.00 95.69 102 ALA A C 1
ATOM 779 O O . ALA A 1 102 ? 11.912 -0.258 -11.424 1.00 95.69 102 ALA A O 1
ATOM 780 N N . ALA A 1 103 ? 12.596 0.651 -9.484 1.00 96.81 103 ALA A N 1
ATOM 781 C CA . ALA A 1 103 ? 12.493 -0.589 -8.724 1.00 96.81 103 ALA A CA 1
ATOM 782 C C . ALA A 1 103 ? 11.039 -1.081 -8.646 1.00 96.81 103 ALA A C 1
ATOM 784 O O . ALA A 1 103 ? 10.774 -2.255 -8.893 1.00 96.81 103 ALA A O 1
ATOM 785 N N . SER A 1 104 ? 10.093 -0.166 -8.409 1.00 96.88 104 SER A N 1
ATOM 786 C CA . SER A 1 104 ? 8.659 -0.466 -8.356 1.00 96.88 104 SER A CA 1
ATOM 787 C C . SER A 1 104 ? 8.140 -1.031 -9.674 1.00 96.88 104 SER A C 1
ATOM 789 O O . SER A 1 104 ? 7.347 -1.967 -9.667 1.00 96.88 104 SER A O 1
ATOM 791 N N . TYR A 1 105 ? 8.619 -0.500 -10.805 1.00 96.25 105 TYR A N 1
ATOM 792 C CA . TYR A 1 105 ? 8.260 -0.982 -12.138 1.00 96.25 105 TYR A CA 1
ATOM 793 C C . TYR A 1 105 ? 8.611 -2.463 -12.310 1.00 96.25 105 TYR A C 1
ATOM 795 O O . TYR A 1 105 ? 7.782 -3.245 -12.763 1.00 96.25 105 TYR A O 1
ATOM 803 N N . ARG A 1 106 ? 9.832 -2.848 -11.921 1.00 95.62 106 ARG A N 1
ATOM 804 C CA . ARG A 1 106 ? 10.312 -4.234 -12.001 1.00 95.62 106 ARG A CA 1
ATOM 805 C C . ARG A 1 106 ? 9.629 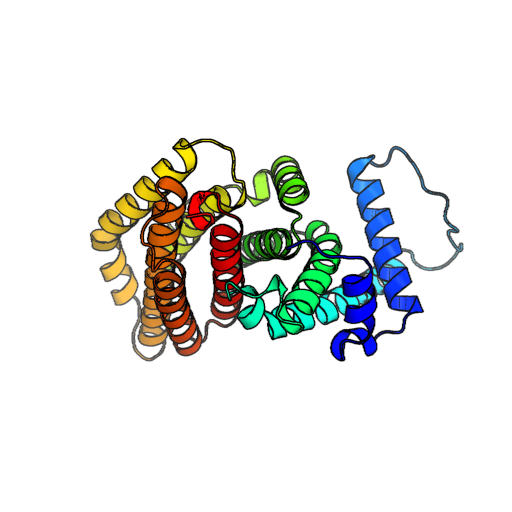-5.145 -10.990 1.00 95.62 106 ARG A C 1
ATOM 807 O O . ARG A 1 106 ? 9.279 -6.273 -11.320 1.00 95.62 106 ARG A O 1
ATOM 814 N N . LEU A 1 107 ? 9.438 -4.654 -9.769 1.00 97.31 107 LEU A N 1
ATOM 815 C CA . LEU A 1 107 ? 8.830 -5.426 -8.696 1.00 97.31 107 LEU A CA 1
ATOM 816 C C . LEU A 1 107 ? 7.356 -5.730 -8.973 1.00 97.31 107 LEU A C 1
ATOM 818 O O . LEU A 1 107 ? 6.901 -6.828 -8.669 1.00 97.31 107 LEU A O 1
ATOM 822 N N . PHE A 1 108 ? 6.631 -4.799 -9.600 1.00 97.25 108 PHE A N 1
ATOM 823 C CA . PHE A 1 108 ? 5.241 -4.999 -10.005 1.00 97.25 108 PHE A CA 1
ATOM 824 C C . PHE A 1 108 ? 5.069 -6.214 -10.930 1.00 97.25 108 PHE A C 1
ATOM 826 O O . PHE A 1 108 ? 4.158 -7.013 -10.716 1.00 97.25 108 PHE A O 1
ATOM 833 N N . ASP A 1 109 ? 5.963 -6.391 -11.912 1.00 94.75 109 ASP A N 1
ATOM 834 C CA . ASP A 1 109 ? 5.912 -7.530 -12.843 1.00 94.75 109 ASP A CA 1
ATOM 835 C C . ASP A 1 109 ? 6.066 -8.874 -12.116 1.00 94.75 109 ASP A C 1
ATOM 837 O O . ASP A 1 109 ? 5.441 -9.858 -12.506 1.00 94.75 109 ASP A O 1
ATOM 841 N N . ILE A 1 110 ? 6.863 -8.909 -11.043 1.00 96.06 110 ILE A N 1
ATOM 842 C CA . ILE A 1 110 ? 7.049 -10.108 -10.220 1.00 96.06 110 ILE A CA 1
ATOM 843 C C . ILE A 1 110 ? 5.840 -10.320 -9.304 1.00 96.06 110 ILE A C 1
ATOM 845 O O . ILE A 1 110 ? 5.265 -11.404 -9.256 1.00 96.06 110 ILE A O 1
ATOM 849 N N . TRP A 1 111 ? 5.443 -9.287 -8.558 1.00 96.12 111 TRP A N 1
ATOM 850 C CA . TRP A 1 111 ? 4.436 -9.408 -7.504 1.00 96.12 111 TRP A CA 1
ATOM 851 C C . TRP A 1 111 ? 3.042 -9.712 -8.029 1.00 96.12 111 TRP A C 1
ATOM 853 O O . TRP A 1 111 ? 2.302 -10.423 -7.359 1.00 96.12 111 TRP A O 1
ATOM 863 N N . ARG A 1 112 ? 2.696 -9.248 -9.233 1.00 94.56 112 ARG A N 1
ATOM 864 C CA . ARG A 1 112 ? 1.397 -9.558 -9.844 1.00 94.56 112 ARG A CA 1
ATOM 865 C C . ARG A 1 112 ? 1.203 -11.049 -10.162 1.00 94.56 112 ARG A C 1
ATOM 867 O O . ARG A 1 112 ? 0.068 -11.460 -10.376 1.00 94.56 112 ARG A O 1
ATOM 874 N N . LEU A 1 113 ? 2.295 -11.821 -10.230 1.00 92.38 113 LEU A N 1
ATOM 875 C CA . LEU A 1 113 ? 2.292 -13.270 -10.467 1.00 92.38 113 LEU A CA 1
ATOM 876 C C . LEU A 1 113 ? 2.331 -14.089 -9.171 1.00 92.38 113 LEU A C 1
ATOM 878 O O . LEU A 1 113 ? 2.181 -15.308 -9.225 1.00 92.38 113 LEU A O 1
ATOM 882 N N . LYS A 1 114 ? 2.587 -13.457 -8.019 1.00 91.06 114 LYS A N 1
ATOM 883 C CA . LYS A 1 114 ? 2.649 -14.171 -6.742 1.00 91.06 114 LYS A CA 1
ATOM 884 C C . LYS A 1 114 ? 1.260 -14.650 -6.335 1.00 91.06 114 LYS A C 1
ATOM 886 O O . LYS A 1 114 ? 0.262 -13.964 -6.550 1.00 91.06 114 LYS A O 1
ATOM 891 N N . GLU A 1 115 ? 1.215 -15.813 -5.694 1.00 90.81 115 GLU A N 1
ATOM 892 C CA . GLU A 1 115 ? -0.010 -16.288 -5.062 1.00 90.81 115 GLU A CA 1
ATOM 893 C C . GLU A 1 115 ? -0.449 -15.315 -3.966 1.00 90.81 115 GLU A C 1
ATOM 895 O O . GLU A 1 115 ? 0.355 -14.850 -3.152 1.00 90.81 115 GLU A O 1
ATOM 900 N N . ILE A 1 116 ? -1.746 -15.020 -3.935 1.00 93.00 116 ILE A N 1
ATOM 901 C CA . ILE A 1 116 ? -2.325 -14.175 -2.896 1.00 93.00 116 ILE A CA 1
ATOM 902 C C . ILE A 1 116 ? -2.311 -14.962 -1.576 1.00 93.00 116 ILE A C 1
ATOM 904 O O . ILE A 1 116 ? -2.805 -16.096 -1.546 1.00 93.00 116 ILE A O 1
ATOM 908 N N . PRO A 1 117 ? -1.782 -14.387 -0.478 1.00 94.38 117 PRO A N 1
ATOM 909 C CA . PRO A 1 117 ? -1.763 -15.048 0.821 1.00 94.38 117 PRO A CA 1
ATOM 910 C C . PRO A 1 117 ? -3.148 -15.527 1.273 1.00 94.38 117 PRO A C 1
ATOM 912 O O . PRO A 1 117 ? -4.167 -14.891 1.009 1.00 94.38 117 PRO A O 1
ATOM 915 N N . LYS A 1 118 ? -3.188 -16.651 1.999 1.00 92.56 118 LYS A N 1
ATOM 916 C CA . LYS A 1 118 ? -4.445 -17.220 2.523 1.00 92.56 118 LYS A CA 1
ATOM 917 C C . LYS A 1 118 ? -4.964 -16.477 3.752 1.00 92.56 118 LYS A C 1
ATOM 919 O O . LYS A 1 118 ? -6.172 -16.481 3.992 1.00 92.56 118 LYS A O 1
ATOM 924 N N . ASP A 1 119 ? -4.069 -15.891 4.550 1.00 95.62 119 ASP A N 1
ATOM 925 C CA . ASP A 1 119 ? -4.481 -15.029 5.653 1.00 95.62 119 ASP A CA 1
ATOM 926 C C . ASP A 1 119 ? -5.102 -13.740 5.104 1.00 95.62 119 ASP A C 1
ATOM 928 O O . ASP A 1 119 ? -4.588 -13.119 4.175 1.00 95.62 119 ASP A O 1
ATOM 932 N N . MET A 1 120 ? -6.233 -13.336 5.681 1.00 94.94 120 MET A N 1
ATOM 933 C CA . MET A 1 120 ? -7.012 -12.216 5.160 1.00 94.94 120 MET A CA 1
ATOM 934 C C . MET A 1 120 ? -6.278 -10.878 5.299 1.00 94.94 120 MET A C 1
ATOM 936 O O . MET A 1 120 ? -6.375 -10.027 4.417 1.00 94.94 120 MET A O 1
ATOM 940 N N . THR A 1 121 ? -5.557 -10.672 6.401 1.00 95.81 121 THR A N 1
ATOM 941 C CA . THR A 1 121 ? -4.803 -9.435 6.631 1.00 95.81 121 THR A CA 1
ATOM 942 C C . THR A 1 121 ? -3.610 -9.369 5.685 1.00 95.81 121 THR A C 1
ATOM 944 O O . THR A 1 121 ? -3.399 -8.344 5.037 1.00 95.81 121 THR A O 1
ATOM 947 N N . GLU A 1 122 ? -2.877 -10.475 5.544 1.00 96.12 122 GLU A N 1
ATOM 948 C CA . GLU A 1 122 ? -1.758 -10.574 4.602 1.00 96.12 122 GLU A CA 1
ATOM 949 C C . GLU A 1 122 ? -2.217 -10.383 3.150 1.00 96.12 122 GLU A C 1
ATOM 951 O O . GLU A 1 122 ? -1.581 -9.641 2.403 1.00 96.12 122 GLU A O 1
ATOM 956 N N . SER A 1 123 ? -3.355 -10.970 2.762 1.00 97.00 123 SER A N 1
ATOM 957 C CA . SER A 1 123 ? -3.977 -10.766 1.448 1.00 97.00 123 SER A CA 1
ATOM 958 C C . SER A 1 123 ? -4.280 -9.290 1.195 1.00 97.00 123 SER A C 1
ATOM 960 O O . SER A 1 123 ? -3.947 -8.759 0.136 1.00 97.00 123 SER A O 1
ATOM 962 N N . ILE A 1 124 ? -4.891 -8.601 2.165 1.00 98.06 124 ILE A N 1
ATOM 963 C CA . ILE A 1 124 ? -5.191 -7.167 2.059 1.00 98.06 124 ILE A CA 1
ATOM 964 C C . ILE A 1 124 ? -3.905 -6.364 1.852 1.00 98.06 124 ILE A C 1
ATOM 966 O O . ILE A 1 124 ? -3.833 -5.543 0.936 1.00 98.06 124 ILE A O 1
ATOM 970 N N . TYR A 1 125 ? -2.874 -6.599 2.666 1.00 97.75 125 TYR A N 1
ATOM 971 C CA . TYR A 1 125 ? -1.604 -5.880 2.546 1.00 97.75 125 TYR A CA 1
ATOM 972 C C . TYR A 1 125 ? -0.881 -6.189 1.238 1.00 97.75 125 TYR A C 1
ATOM 974 O O . TYR A 1 125 ? -0.341 -5.272 0.621 1.00 97.75 125 TYR A O 1
ATOM 982 N N . HIS A 1 126 ? -0.921 -7.435 0.769 1.00 97.12 126 HIS A N 1
ATOM 983 C CA . HIS A 1 126 ? -0.373 -7.814 -0.527 1.00 97.12 126 HIS A CA 1
ATOM 984 C C . HIS A 1 126 ? -1.016 -7.001 -1.660 1.00 97.12 126 HIS A C 1
ATOM 986 O O . HIS A 1 126 ? -0.310 -6.336 -2.420 1.00 97.12 126 HIS A O 1
ATOM 992 N N . VAL A 1 127 ? -2.351 -6.966 -1.724 1.00 97.94 127 VAL A N 1
ATOM 993 C CA . VAL A 1 127 ? -3.086 -6.232 -2.768 1.00 97.94 127 VAL A CA 1
ATOM 994 C C . VAL A 1 127 ? -2.836 -4.724 -2.679 1.00 97.94 127 VAL A C 1
ATOM 996 O O . VAL A 1 127 ? -2.630 -4.062 -3.699 1.00 97.94 127 VAL A O 1
ATOM 999 N N . LEU A 1 128 ? -2.815 -4.161 -1.469 1.00 98.06 128 LEU A N 1
ATOM 1000 C CA . LEU A 1 128 ? -2.557 -2.736 -1.254 1.00 98.06 128 LEU A CA 1
ATOM 1001 C C . LEU A 1 128 ? -1.141 -2.330 -1.686 1.00 98.06 128 LEU A C 1
ATOM 1003 O O . LEU A 1 128 ? -0.979 -1.323 -2.379 1.00 98.06 128 LEU A O 1
ATOM 1007 N N . ARG A 1 129 ? -0.123 -3.123 -1.337 1.00 97.75 129 ARG A N 1
ATOM 1008 C CA . ARG A 1 129 ? 1.269 -2.868 -1.733 1.00 97.75 129 ARG A CA 1
ATOM 1009 C C . ARG A 1 129 ? 1.477 -3.077 -3.239 1.00 97.75 129 ARG A C 1
ATOM 1011 O O . ARG A 1 129 ? 2.102 -2.229 -3.874 1.00 97.75 129 ARG A O 1
ATOM 1018 N N . LEU A 1 130 ? 0.879 -4.113 -3.841 1.00 97.75 130 LEU A N 1
ATOM 1019 C CA . LEU A 1 130 ? 0.866 -4.305 -5.300 1.00 97.75 130 LEU A CA 1
ATOM 1020 C C . LEU A 1 130 ? 0.263 -3.090 -6.021 1.00 97.75 130 LEU A C 1
ATOM 1022 O O . LEU A 1 130 ? 0.803 -2.600 -7.014 1.00 97.75 130 LEU A O 1
ATOM 1026 N N . SER A 1 131 ? -0.831 -2.557 -5.484 1.00 96.81 131 SER A N 1
ATOM 1027 C CA . SER A 1 131 ? -1.479 -1.370 -6.039 1.00 96.81 131 SER A CA 1
ATOM 1028 C C . SER A 1 131 ? -0.613 -0.114 -5.891 1.00 96.81 131 SER A C 1
ATOM 1030 O O . SER A 1 131 ? -0.531 0.702 -6.810 1.00 96.81 131 SER A O 1
ATOM 1032 N N . ALA A 1 132 ? 0.078 0.037 -4.758 1.00 96.31 132 ALA A N 1
ATOM 1033 C CA . ALA A 1 132 ? 1.026 1.126 -4.540 1.00 96.31 132 ALA A CA 1
ATOM 1034 C C . ALA A 1 132 ? 2.194 1.078 -5.544 1.00 96.31 132 ALA A C 1
ATOM 1036 O O . ALA A 1 132 ? 2.507 2.105 -6.150 1.00 96.31 132 ALA A O 1
ATOM 1037 N N . LEU A 1 133 ? 2.762 -0.110 -5.804 1.00 96.81 133 LEU A N 1
ATOM 1038 C CA . LEU A 1 133 ? 3.807 -0.317 -6.818 1.00 96.81 133 LEU A CA 1
ATOM 1039 C C . LEU A 1 133 ? 3.390 0.208 -8.193 1.00 96.81 133 LEU A C 1
ATOM 1041 O O . LEU A 1 133 ? 4.139 0.954 -8.831 1.00 96.81 133 LEU A O 1
ATOM 1045 N N . ALA A 1 134 ? 2.173 -0.125 -8.627 1.00 95.06 134 ALA A N 1
ATOM 1046 C CA . ALA A 1 134 ? 1.646 0.362 -9.894 1.00 95.06 134 ALA A CA 1
ATOM 1047 C C . ALA A 1 134 ? 1.562 1.894 -9.944 1.00 95.06 134 ALA A C 1
ATOM 1049 O O . ALA A 1 134 ? 1.935 2.498 -10.950 1.00 95.06 134 ALA A O 1
ATOM 1050 N N . HIS A 1 135 ? 1.139 2.548 -8.860 1.00 91.88 135 HIS A N 1
ATOM 1051 C CA . HIS A 1 135 ? 1.085 4.012 -8.803 1.00 91.88 135 HIS A CA 1
ATOM 1052 C C . HIS A 1 135 ? 2.462 4.683 -8.795 1.00 91.88 135 HIS A C 1
ATOM 1054 O O . HIS A 1 135 ? 2.607 5.787 -9.330 1.00 91.88 135 HIS A O 1
ATOM 1060 N N . PHE A 1 136 ? 3.479 4.044 -8.213 1.00 92.50 136 PHE A N 1
ATOM 1061 C CA . PHE A 1 136 ? 4.851 4.559 -8.235 1.00 92.50 136 PHE A CA 1
ATOM 1062 C C . PHE A 1 136 ? 5.451 4.500 -9.639 1.00 92.50 136 PHE A C 1
ATOM 1064 O O . PHE A 1 136 ? 6.120 5.442 -10.064 1.00 92.50 136 PHE A O 1
ATOM 1071 N N . ALA A 1 137 ? 5.149 3.426 -10.367 1.00 91.62 137 ALA A N 1
ATOM 1072 C CA . ALA A 1 137 ? 5.693 3.131 -11.687 1.00 91.62 137 ALA A CA 1
ATOM 1073 C C . ALA A 1 137 ? 4.827 3.617 -12.867 1.00 91.62 137 ALA A C 1
ATOM 1075 O O . ALA A 1 137 ? 5.172 3.358 -14.018 1.00 91.62 137 ALA A O 1
ATOM 1076 N N . SER A 1 138 ? 3.707 4.301 -12.604 1.00 89.75 138 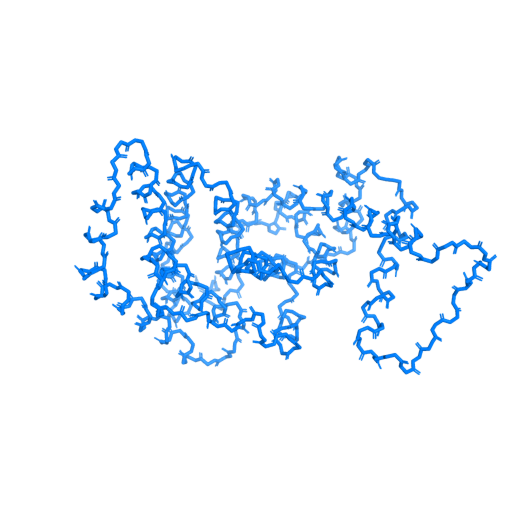SER A N 1
ATOM 1077 C CA . SER A 1 138 ? 2.720 4.701 -13.621 1.00 89.75 138 SER A CA 1
ATOM 1078 C C . SER A 1 138 ? 2.175 3.523 -14.458 1.00 89.75 138 SER A C 1
ATOM 1080 O O . SER A 1 138 ? 2.045 3.605 -15.679 1.00 89.75 138 SER A O 1
ATOM 1082 N N . ARG A 1 139 ? 1.867 2.410 -13.779 1.00 92.75 139 ARG A N 1
ATOM 1083 C CA . ARG A 1 139 ? 1.294 1.162 -14.321 1.00 92.75 139 ARG A CA 1
ATOM 1084 C C . ARG A 1 139 ? -0.181 0.992 -13.923 1.00 92.75 139 ARG A C 1
ATOM 1086 O O . ARG A 1 139 ? -0.659 -0.123 -13.743 1.00 92.75 139 ARG A O 1
ATOM 1093 N N . GLU A 1 140 ? -0.931 2.085 -13.761 1.00 90.81 140 GLU A N 1
ATOM 1094 C CA . GLU A 1 140 ? -2.330 2.025 -13.305 1.00 90.81 140 GLU A CA 1
ATOM 1095 C C . GLU A 1 140 ? -3.260 1.279 -14.280 1.00 90.81 140 GLU A C 1
ATOM 1097 O O . GLU A 1 140 ? -4.291 0.750 -13.874 1.00 90.81 140 GLU A O 1
ATOM 1102 N N . THR A 1 141 ? -2.928 1.227 -15.572 1.00 91.38 141 THR A N 1
ATOM 1103 C CA . THR A 1 141 ? -3.685 0.428 -16.552 1.00 91.38 141 THR A CA 1
ATOM 1104 C C . THR A 1 141 ? -3.523 -1.065 -16.297 1.00 91.38 141 THR A C 1
ATOM 1106 O O . THR A 1 141 ? -4.524 -1.769 -16.215 1.00 91.38 141 THR A O 1
ATOM 1109 N N . ASP A 1 142 ? -2.295 -1.521 -16.077 1.00 93.00 142 ASP A N 1
ATOM 1110 C CA . ASP A 1 142 ? -1.995 -2.923 -15.793 1.00 93.00 142 ASP A CA 1
ATOM 1111 C C . ASP A 1 142 ? -2.580 -3.356 -14.447 1.00 93.00 142 ASP A C 1
ATOM 1113 O O . ASP A 1 142 ? -3.064 -4.474 -14.319 1.00 93.00 142 ASP A O 1
ATOM 1117 N N . LEU A 1 143 ? -2.601 -2.460 -13.453 1.00 94.75 143 LEU A N 1
ATOM 1118 C CA . LEU A 1 143 ? -3.288 -2.716 -12.186 1.00 94.75 143 LEU A CA 1
ATOM 1119 C C . LEU A 1 143 ? -4.796 -2.916 -12.384 1.00 94.75 143 LEU A C 1
ATOM 1121 O O . LEU A 1 143 ? -5.381 -3.809 -11.777 1.00 94.75 143 LEU A O 1
ATOM 1125 N N . ARG A 1 144 ? -5.438 -2.096 -13.227 1.00 92.75 144 ARG A N 1
ATOM 1126 C CA . ARG A 1 144 ? -6.871 -2.249 -13.529 1.00 92.75 144 ARG A CA 1
ATOM 1127 C C . ARG A 1 144 ? -7.155 -3.575 -14.222 1.00 92.75 144 ARG A C 1
ATOM 1129 O O . ARG A 1 144 ? -8.111 -4.239 -13.843 1.00 92.75 144 ARG A O 1
ATOM 1136 N N . GLN A 1 145 ? -6.311 -3.968 -15.172 1.00 91.56 145 GLN A N 1
ATOM 1137 C CA . GLN A 1 145 ? -6.408 -5.282 -15.800 1.00 91.56 145 GLN A CA 1
ATOM 1138 C C . GLN A 1 145 ? -6.249 -6.399 -14.757 1.00 91.56 145 GLN A C 1
ATOM 1140 O O . GLN A 1 145 ? -7.088 -7.289 -14.678 1.00 91.56 145 GLN A O 1
ATOM 1145 N N . TRP A 1 146 ? -5.245 -6.299 -13.882 1.00 94.50 146 TRP A N 1
ATOM 1146 C CA . TRP A 1 146 ? -5.033 -7.277 -12.816 1.00 94.50 146 TRP A CA 1
ATOM 1147 C C . TRP A 1 146 ? -6.242 -7.378 -11.868 1.00 94.50 146 TRP A C 1
ATOM 1149 O O . TRP A 1 146 ? -6.618 -8.476 -11.470 1.00 94.50 146 TRP A O 1
ATOM 1159 N N . PHE A 1 147 ? -6.908 -6.263 -11.543 1.00 94.69 147 PHE A N 1
ATOM 1160 C CA . PHE A 1 147 ? -8.158 -6.261 -10.771 1.00 94.69 147 PHE A CA 1
ATOM 1161 C C . PHE A 1 147 ? -9.318 -6.973 -11.480 1.00 94.69 147 PHE A C 1
ATOM 1163 O O . PHE A 1 147 ? -10.128 -7.618 -10.813 1.00 94.69 147 PHE A O 1
ATOM 1170 N N . GLU A 1 148 ? -9.420 -6.846 -12.803 1.00 91.69 148 GLU A N 1
ATOM 1171 C CA . GLU A 1 148 ? -10.439 -7.526 -13.613 1.00 91.69 148 GLU A CA 1
ATOM 1172 C C . GLU A 1 148 ? -10.179 -9.035 -13.705 1.00 91.69 148 GLU A C 1
ATOM 1174 O O . GLU A 1 148 ? -11.121 -9.822 -13.629 1.00 91.69 148 GLU A O 1
ATOM 1179 N N . GLU A 1 149 ? -8.909 -9.434 -13.789 1.00 91.38 149 GLU A N 1
ATOM 1180 C CA . GLU A 1 149 ? -8.465 -10.833 -13.791 1.00 91.38 149 GLU A CA 1
ATOM 1181 C C . GLU A 1 149 ? -8.585 -11.488 -12.402 1.00 91.38 149 GLU A C 1
ATOM 1183 O O . GLU A 1 149 ? -8.816 -12.692 -12.297 1.00 91.38 149 GLU A O 1
ATOM 1188 N N . ASN A 1 150 ? -8.491 -10.697 -11.324 1.00 93.19 150 ASN A N 1
ATOM 1189 C CA . ASN A 1 150 ? -8.472 -11.174 -9.938 1.00 93.19 150 ASN A CA 1
ATOM 1190 C C . ASN A 1 150 ? -9.619 -10.590 -9.083 1.00 93.19 150 ASN A C 1
ATOM 1192 O O . ASN A 1 150 ? -9.374 -10.010 -8.018 1.00 93.19 150 ASN A O 1
ATOM 1196 N N . PRO A 1 151 ? -10.901 -10.771 -9.463 1.00 93.12 151 PRO A N 1
ATOM 1197 C CA . PRO A 1 151 ? -12.029 -10.139 -8.771 1.00 93.12 151 PRO A CA 1
ATOM 1198 C C . PRO A 1 151 ? -12.200 -10.622 -7.322 1.00 93.12 151 PRO A C 1
ATOM 1200 O O . PRO A 1 151 ? -12.740 -9.900 -6.484 1.00 93.12 151 PRO A O 1
ATOM 1203 N N . LEU A 1 152 ? -11.736 -11.836 -7.005 1.00 93.12 152 LEU A N 1
ATOM 1204 C CA . LEU A 1 152 ? -11.759 -12.373 -5.642 1.00 93.12 152 LEU A CA 1
ATOM 1205 C C . LEU A 1 152 ? -10.732 -11.693 -4.728 1.00 93.12 152 LEU A C 1
ATOM 1207 O O . LEU A 1 152 ? -11.016 -11.522 -3.547 1.00 93.12 152 LEU A O 1
ATOM 1211 N N . ALA A 1 153 ? -9.588 -11.268 -5.271 1.00 93.75 153 ALA A N 1
ATOM 1212 C CA . ALA A 1 153 ? -8.512 -10.625 -4.515 1.00 93.75 153 ALA A CA 1
ATOM 1213 C C . ALA A 1 153 ? -8.925 -9.258 -3.959 1.00 93.75 153 ALA A C 1
ATOM 1215 O O . ALA A 1 153 ? -8.505 -8.852 -2.880 1.00 93.75 153 ALA A O 1
ATOM 1216 N N . ILE A 1 154 ? -9.769 -8.550 -4.709 1.00 94.38 154 ILE A N 1
ATOM 1217 C CA . ILE A 1 154 ? -10.267 -7.215 -4.364 1.00 94.38 154 ILE A CA 1
ATOM 1218 C C . ILE A 1 154 ? -11.646 -7.234 -3.706 1.00 94.38 154 ILE A C 1
ATOM 1220 O O . ILE A 1 154 ? -12.226 -6.179 -3.446 1.00 94.38 154 ILE A O 1
ATOM 1224 N N . LYS A 1 155 ? -12.212 -8.420 -3.464 1.00 94.06 155 LYS A N 1
ATOM 1225 C CA . LYS A 1 155 ? -13.515 -8.542 -2.822 1.00 94.06 155 LYS A CA 1
ATOM 1226 C C . LYS A 1 155 ? -13.400 -8.123 -1.360 1.00 94.06 155 LYS A C 1
ATOM 1228 O O . LYS A 1 155 ? -12.670 -8.740 -0.590 1.00 94.06 155 LYS A O 1
ATOM 1233 N N . THR A 1 156 ? -14.188 -7.128 -0.960 1.00 93.38 156 THR A N 1
ATOM 1234 C CA . THR A 1 156 ? -14.248 -6.688 0.437 1.00 93.38 156 THR A CA 1
ATOM 1235 C C . THR A 1 156 ? -14.671 -7.843 1.352 1.00 93.38 156 THR A C 1
ATOM 1237 O O . THR A 1 156 ? -15.738 -8.436 1.133 1.00 93.38 156 THR A O 1
ATOM 1240 N N . PRO A 1 157 ? -13.876 -8.175 2.384 1.00 94.88 157 PRO A N 1
ATOM 1241 C CA . PRO A 1 157 ? -14.231 -9.236 3.317 1.00 94.88 157 PRO A CA 1
ATOM 1242 C C . PRO A 1 157 ? -15.459 -8.877 4.162 1.00 94.88 157 PRO A C 1
ATOM 1244 O O . PRO A 1 157 ? -15.759 -7.708 4.413 1.00 94.88 157 PRO A O 1
ATOM 1247 N N . SER A 1 158 ? -16.177 -9.900 4.633 1.00 94.00 158 SER A N 1
ATOM 1248 C CA . SER A 1 158 ? -17.339 -9.696 5.503 1.00 94.00 158 SER A CA 1
ATOM 1249 C C . SER A 1 158 ? -16.919 -9.160 6.872 1.00 94.00 158 SER A C 1
ATOM 1251 O O . SER A 1 158 ? -15.992 -9.670 7.498 1.00 94.00 158 SER A O 1
ATOM 1253 N N . VAL A 1 159 ? -17.661 -8.170 7.370 1.00 94.50 159 VAL A N 1
ATOM 1254 C CA . VAL A 1 159 ? -17.479 -7.594 8.713 1.00 94.50 159 VAL A CA 1
ATOM 1255 C C . VAL A 1 159 ? -18.315 -8.303 9.791 1.00 94.50 159 VAL A C 1
ATOM 1257 O O . VAL A 1 159 ? -18.309 -7.909 10.961 1.00 94.50 159 VAL A O 1
ATOM 1260 N N . ALA A 1 160 ? -19.075 -9.336 9.423 1.00 92.12 160 ALA A N 1
ATOM 1261 C CA . ALA A 1 160 ? -19.902 -10.085 10.361 1.00 92.12 160 ALA A CA 1
ATOM 1262 C C . ALA A 1 160 ? -19.033 -10.933 11.305 1.00 92.12 160 ALA A C 1
ATOM 1264 O O . ALA A 1 160 ? -18.205 -11.721 10.857 1.00 92.12 160 ALA A O 1
ATOM 1265 N N . GLY A 1 161 ? -19.234 -10.781 12.617 1.00 89.56 161 GLY A N 1
ATOM 1266 C CA . GLY A 1 161 ? -18.577 -11.609 13.637 1.00 89.56 161 GLY A CA 1
ATOM 1267 C C . GLY A 1 161 ? -17.075 -11.367 13.835 1.00 89.56 161 GLY A C 1
ATOM 1268 O O . GLY A 1 161 ? -16.457 -12.082 14.622 1.00 89.56 161 GLY A O 1
ATOM 1269 N N . VAL A 1 162 ? -16.480 -10.377 13.164 1.00 94.12 162 VAL A N 1
ATOM 1270 C CA . VAL A 1 162 ? -15.062 -10.026 13.340 1.00 94.12 162 VAL A CA 1
ATOM 1271 C C . VAL A 1 162 ? -14.870 -8.942 14.400 1.00 94.12 162 VAL A C 1
ATOM 1273 O O . VAL A 1 162 ? -15.804 -8.232 14.776 1.00 94.12 162 VAL A O 1
ATOM 1276 N N . SER A 1 163 ? -13.645 -8.833 14.911 1.00 94.00 163 SER A N 1
ATOM 1277 C CA . SER A 1 163 ? -13.252 -7.797 15.863 1.00 94.00 163 SER A CA 1
ATOM 1278 C C . SER A 1 163 ? -13.236 -6.399 15.228 1.00 94.00 163 SER A C 1
ATOM 1280 O O . SER A 1 163 ? -13.209 -6.255 14.005 1.00 94.00 163 SER A O 1
ATOM 1282 N N . TRP A 1 164 ? -13.289 -5.364 16.070 1.00 95.81 164 TRP A N 1
ATOM 1283 C CA . TRP A 1 164 ? -13.426 -3.972 15.632 1.00 95.81 164 TRP A CA 1
ATOM 1284 C C . TRP A 1 164 ? -12.258 -3.493 14.755 1.00 95.81 164 TRP A C 1
ATOM 1286 O O . TRP A 1 164 ? -12.477 -2.926 13.689 1.00 95.81 164 TRP A O 1
ATOM 1296 N N . ASP A 1 165 ? -11.026 -3.819 15.138 1.00 95.81 165 ASP A N 1
ATOM 1297 C CA . ASP A 1 165 ? -9.808 -3.602 14.347 1.00 95.81 165 ASP A CA 1
ATOM 1298 C C . ASP A 1 165 ? -9.886 -4.222 12.941 1.00 95.81 165 ASP A C 1
ATOM 1300 O O . ASP A 1 165 ? -9.599 -3.562 11.943 1.00 95.81 165 ASP A O 1
ATOM 1304 N N . ARG A 1 166 ? -10.353 -5.472 12.834 1.00 96.44 166 ARG A N 1
ATOM 1305 C CA . ARG A 1 166 ? -10.511 -6.157 11.540 1.00 96.44 166 ARG A CA 1
ATOM 1306 C C . ARG A 1 166 ? -11.602 -5.525 10.693 1.00 96.44 166 ARG A C 1
ATOM 1308 O O . ARG A 1 166 ? -11.437 -5.382 9.487 1.00 96.44 166 ARG A O 1
ATOM 1315 N N . ARG A 1 167 ? -12.708 -5.122 11.316 1.00 97.31 167 ARG A N 1
ATOM 1316 C CA . ARG A 1 167 ? -13.787 -4.400 10.639 1.00 97.31 167 ARG A CA 1
ATOM 1317 C C . ARG A 1 167 ? -13.286 -3.080 10.050 1.00 97.31 167 ARG A C 1
ATOM 1319 O O . ARG A 1 167 ? -13.557 -2.826 8.878 1.00 97.31 167 ARG A O 1
ATOM 1326 N N . LEU A 1 168 ? -12.514 -2.299 10.810 1.00 97.81 168 LEU A N 1
ATOM 1327 C CA . LEU A 1 168 ? -11.848 -1.090 10.312 1.00 97.81 168 LEU A CA 1
ATOM 1328 C C . LEU A 1 168 ? -10.936 -1.412 9.125 1.00 97.81 168 LEU A C 1
ATOM 1330 O O . LEU A 1 168 ? -11.086 -0.806 8.069 1.00 97.81 168 LEU A O 1
ATOM 1334 N N . LEU A 1 169 ? -10.050 -2.404 9.258 1.00 98.25 169 LEU A N 1
ATOM 1335 C CA . LEU A 1 169 ? -9.148 -2.822 8.183 1.00 98.25 169 LEU A CA 1
ATOM 1336 C C . LEU A 1 169 ? -9.907 -3.211 6.903 1.00 98.25 169 LEU A C 1
ATOM 1338 O O . LEU A 1 169 ? -9.543 -2.763 5.820 1.00 98.25 169 LEU A O 1
ATOM 1342 N N . TYR A 1 170 ? -10.969 -4.013 7.010 1.00 98.19 170 TYR A N 1
ATOM 1343 C CA . TYR A 1 170 ? -11.735 -4.483 5.849 1.00 98.19 170 TYR A CA 1
ATOM 1344 C C . TYR A 1 170 ? -12.465 -3.339 5.144 1.00 98.19 170 TYR A C 1
ATOM 1346 O O . TYR A 1 170 ? -12.517 -3.295 3.916 1.00 98.19 170 TYR A O 1
ATOM 1354 N N . ARG A 1 171 ? -12.999 -2.383 5.909 1.00 98.06 171 ARG A N 1
ATOM 1355 C CA . ARG A 1 171 ? -13.632 -1.181 5.356 1.00 98.06 171 ARG A CA 1
ATOM 1356 C C . ARG A 1 171 ? -12.613 -0.226 4.739 1.00 98.06 171 ARG A C 1
ATOM 1358 O O . ARG A 1 171 ? -12.866 0.310 3.667 1.00 98.06 171 ARG A O 1
ATOM 1365 N N . LEU A 1 172 ? -11.445 -0.056 5.359 1.00 98.38 172 LEU A N 1
ATOM 1366 C CA . LEU A 1 172 ? -10.356 0.738 4.789 1.00 98.38 172 LEU A CA 1
ATOM 1367 C C . LEU A 1 172 ? -9.824 0.112 3.504 1.00 98.38 172 LEU A C 1
ATOM 1369 O O . LEU A 1 172 ? -9.581 0.833 2.541 1.00 98.38 172 LEU A O 1
ATOM 1373 N N . PHE A 1 173 ? -9.716 -1.213 3.444 1.00 98.38 173 PHE A N 1
ATOM 1374 C CA . PHE A 1 173 ? -9.375 -1.915 2.215 1.00 98.38 173 PHE A CA 1
ATOM 1375 C C . PHE A 1 173 ? -10.352 -1.586 1.076 1.00 98.38 173 PHE A C 1
ATOM 1377 O O . PHE A 1 173 ? -9.901 -1.183 0.006 1.00 98.38 173 PHE A O 1
ATOM 1384 N N . ASP A 1 174 ? -11.668 -1.648 1.318 1.00 96.75 174 ASP A N 1
ATOM 1385 C CA . ASP A 1 174 ? -12.694 -1.253 0.333 1.00 96.75 174 ASP A CA 1
ATOM 1386 C C . ASP A 1 174 ? -12.487 0.192 -0.151 1.00 96.75 174 ASP A C 1
ATOM 1388 O O . ASP A 1 174 ? -12.414 0.458 -1.354 1.00 96.75 174 ASP A O 1
ATOM 1392 N N . CYS A 1 175 ? -12.280 1.126 0.785 1.00 97.12 175 CYS A N 1
ATOM 1393 C CA . CYS A 1 175 ? -12.019 2.520 0.442 1.00 97.12 175 CYS A CA 1
ATOM 1394 C C . CYS A 1 175 ? -10.781 2.682 -0.451 1.00 97.12 175 CYS A C 1
ATOM 1396 O O . CYS A 1 175 ? -10.811 3.418 -1.437 1.00 97.12 175 CYS A O 1
ATOM 1398 N N . TRP A 1 176 ? -9.689 1.989 -0.131 1.00 97.31 176 TRP A N 1
ATOM 1399 C CA . TRP A 1 176 ? -8.453 2.084 -0.900 1.00 97.31 176 TRP A CA 1
ATOM 1400 C C . TRP A 1 176 ? -8.568 1.434 -2.273 1.00 97.31 176 TRP A C 1
ATOM 1402 O O . TRP A 1 176 ? -8.131 2.043 -3.244 1.00 97.31 176 TRP A O 1
ATOM 1412 N N . ILE A 1 177 ? -9.215 0.273 -2.405 1.00 95.69 177 ILE A N 1
ATOM 1413 C CA . ILE A 1 177 ? -9.477 -0.329 -3.721 1.00 95.69 177 ILE A CA 1
ATOM 1414 C C . ILE A 1 177 ? -10.265 0.635 -4.617 1.00 95.69 177 ILE A C 1
ATOM 1416 O O . ILE A 1 177 ? -9.933 0.784 -5.795 1.00 95.69 177 ILE A O 1
ATOM 1420 N N . ARG A 1 178 ? -11.255 1.349 -4.068 1.00 93.62 178 ARG A N 1
ATOM 1421 C CA . ARG A 1 178 ? -12.012 2.383 -4.797 1.00 93.62 178 ARG A CA 1
ATOM 1422 C C . ARG A 1 178 ? -11.141 3.565 -5.222 1.00 93.62 178 ARG A C 1
ATOM 1424 O O . ARG A 1 178 ? -11.223 3.988 -6.374 1.00 93.62 178 ARG A O 1
ATOM 1431 N N . LEU A 1 179 ? -10.261 4.054 -4.343 1.00 93.19 179 LEU A N 1
ATOM 1432 C CA . LEU A 1 179 ? -9.298 5.115 -4.679 1.00 93.19 179 LEU A CA 1
ATOM 1433 C C . LEU A 1 179 ? -8.303 4.682 -5.769 1.00 93.19 179 LEU A C 1
ATOM 1435 O O . LEU A 1 179 ? -7.993 5.462 -6.670 1.00 93.19 179 LEU A O 1
ATOM 1439 N N . LEU A 1 180 ? -7.804 3.448 -5.683 1.00 91.06 180 LEU A N 1
ATOM 1440 C CA . LEU A 1 180 ? -6.748 2.902 -6.539 1.00 91.06 180 LEU A CA 1
ATOM 1441 C C . LEU A 1 180 ? -7.266 2.538 -7.935 1.00 91.06 180 LEU A C 1
ATOM 1443 O O . LEU A 1 180 ? -6.620 2.845 -8.936 1.00 91.06 180 LEU A O 1
ATOM 1447 N N . ARG A 1 181 ? -8.455 1.929 -8.037 1.00 86.06 181 ARG A N 1
ATOM 1448 C CA . ARG A 1 181 ? -8.987 1.459 -9.328 1.00 86.06 181 ARG A CA 1
ATOM 1449 C C . ARG A 1 181 ? -9.365 2.585 -10.286 1.00 86.06 181 ARG A C 1
ATOM 1451 O O . ARG A 1 181 ? -9.450 2.331 -11.486 1.00 86.06 181 ARG A O 1
ATOM 1458 N N . LYS A 1 182 ? -9.625 3.797 -9.770 1.00 69.50 182 LYS A N 1
ATOM 1459 C CA . LYS A 1 182 ? -10.027 4.986 -10.545 1.00 69.50 182 LYS A CA 1
ATOM 1460 C C . LYS A 1 182 ? -11.004 4.652 -11.683 1.00 69.50 182 LYS A C 1
ATOM 1462 O O . LYS A 1 182 ? -10.810 5.075 -12.824 1.00 69.50 182 LYS A O 1
ATOM 1467 N N . LYS A 1 183 ? -12.076 3.896 -11.400 1.00 60.41 183 LYS A N 1
ATOM 1468 C CA . LYS A 1 183 ? -13.241 3.959 -12.294 1.00 60.41 183 LYS A CA 1
ATOM 1469 C C . LYS A 1 183 ? -13.686 5.417 -12.246 1.00 60.41 183 LYS A C 1
ATOM 1471 O O . LYS A 1 183 ? -13.793 5.968 -11.157 1.00 60.41 183 LYS A O 1
ATOM 1476 N N . ASN A 1 184 ? -13.844 6.064 -13.399 1.00 51.41 184 ASN A N 1
ATOM 1477 C CA . ASN A 1 184 ? -14.162 7.495 -13.530 1.00 51.41 184 ASN A CA 1
ATOM 1478 C C . ASN A 1 184 ? -15.575 7.853 -13.017 1.00 51.41 184 ASN A C 1
ATOM 1480 O O . ASN A 1 184 ? -16.272 8.665 -13.618 1.00 51.41 184 ASN A O 1
ATOM 1484 N N . ASP A 1 185 ? -16.023 7.224 -11.938 1.00 59.66 185 ASP A N 1
ATOM 1485 C CA . ASP A 1 185 ? -17.340 7.376 -11.374 1.00 59.66 185 ASP A CA 1
ATOM 1486 C C . ASP A 1 185 ? -17.230 8.083 -10.024 1.00 59.66 185 ASP A C 1
ATOM 1488 O O . ASP A 1 185 ? -16.600 7.605 -9.078 1.00 59.66 185 ASP A O 1
ATOM 1492 N N . ARG A 1 186 ? -17.880 9.242 -9.948 1.00 68.50 186 ARG A N 1
ATOM 1493 C CA . ARG A 1 186 ? -18.095 10.006 -8.717 1.00 68.50 186 ARG A CA 1
ATOM 1494 C C . ARG A 1 186 ? -18.687 9.131 -7.602 1.00 68.50 186 ARG A C 1
ATOM 1496 O O . ARG A 1 186 ? -18.365 9.352 -6.438 1.00 68.50 186 ARG A O 1
ATOM 1503 N N . SER A 1 187 ? -19.440 8.097 -7.987 1.00 82.75 187 SER A N 1
ATOM 1504 C CA . SER A 1 187 ? -19.980 7.060 -7.111 1.00 82.75 187 SER A CA 1
ATOM 1505 C C . SER A 1 187 ? -18.935 6.452 -6.175 1.00 82.75 187 SER A C 1
ATOM 1507 O O . SER A 1 187 ? -19.217 6.274 -4.995 1.00 82.75 187 SER A O 1
ATOM 1509 N N . ASP A 1 188 ? -17.711 6.169 -6.636 1.00 89.31 188 ASP A N 1
ATOM 1510 C CA . ASP A 1 188 ? -16.718 5.499 -5.785 1.00 89.31 188 ASP A CA 1
ATOM 1511 C C . ASP A 1 188 ? -16.268 6.356 -4.606 1.00 89.31 188 ASP A C 1
ATOM 1513 O O . ASP A 1 188 ? -16.062 5.832 -3.513 1.00 89.31 188 ASP A O 1
ATOM 1517 N N . ILE A 1 189 ? -16.158 7.668 -4.810 1.00 90.06 189 ILE A N 1
ATOM 1518 C CA . ILE A 1 189 ? -15.791 8.585 -3.734 1.00 90.06 189 ILE A CA 1
ATOM 1519 C C . ILE A 1 189 ? -16.966 8.790 -2.773 1.00 90.06 189 ILE A C 1
ATOM 1521 O O . ILE A 1 189 ? -16.754 8.840 -1.563 1.00 90.06 189 ILE A O 1
ATOM 1525 N N . ASP A 1 190 ? -18.198 8.839 -3.287 1.00 89.81 190 ASP A N 1
ATOM 1526 C CA . ASP A 1 190 ? -19.410 8.938 -2.461 1.00 89.81 190 ASP A CA 1
ATOM 1527 C C . ASP A 1 190 ? -19.553 7.714 -1.537 1.00 89.81 190 ASP A C 1
ATOM 1529 O O . ASP A 1 190 ? -19.737 7.875 -0.332 1.00 89.81 190 ASP A O 1
ATOM 1533 N N . HIS A 1 191 ? -19.287 6.505 -2.043 1.00 92.88 191 HIS A N 1
ATOM 1534 C CA . HIS A 1 191 ? -19.251 5.295 -1.213 1.00 92.88 191 HIS A CA 1
ATOM 1535 C C . HIS A 1 191 ? -18.154 5.329 -0.138 1.00 92.88 191 HIS A C 1
ATOM 1537 O O . HIS A 1 191 ? -18.352 4.789 0.948 1.00 92.88 191 HIS A O 1
ATOM 1543 N N . ILE A 1 192 ? -16.990 5.938 -0.402 1.00 95.25 192 ILE A N 1
ATOM 1544 C CA . ILE A 1 192 ? -15.939 6.071 0.622 1.00 95.25 192 ILE A CA 1
ATOM 1545 C C . ILE A 1 192 ? -16.440 6.920 1.792 1.00 95.25 192 ILE A C 1
ATOM 1547 O O . ILE A 1 192 ? -16.207 6.568 2.948 1.00 95.25 192 ILE A O 1
ATOM 1551 N N . GLU A 1 193 ? -17.136 8.022 1.515 1.00 93.25 193 GLU A N 1
ATOM 1552 C CA . GLU A 1 193 ? -17.701 8.861 2.575 1.00 93.25 193 GLU A CA 1
ATOM 1553 C C . GLU A 1 193 ? -18.781 8.135 3.371 1.00 93.25 193 GLU A C 1
ATOM 1555 O O . GLU A 1 193 ? -18.773 8.219 4.598 1.00 93.25 193 GLU A O 1
ATOM 1560 N N . GLU A 1 194 ? -19.649 7.375 2.702 1.00 95.88 194 GLU A N 1
ATOM 1561 C CA . GLU A 1 194 ? -20.653 6.531 3.359 1.00 95.88 194 GLU A CA 1
ATOM 1562 C C . GLU A 1 194 ? -20.004 5.480 4.269 1.00 95.88 194 GLU A C 1
ATOM 1564 O O . GLU A 1 194 ? -20.416 5.318 5.417 1.00 95.88 194 GLU A O 1
ATOM 1569 N N . ILE A 1 195 ? -18.948 4.804 3.799 1.00 97.19 195 ILE A N 1
ATOM 1570 C CA . ILE A 1 195 ? -18.200 3.829 4.605 1.00 97.19 195 ILE A CA 1
ATOM 1571 C C . ILE A 1 195 ? -17.608 4.500 5.849 1.00 97.19 195 ILE A C 1
ATOM 1573 O O . ILE A 1 195 ? -17.713 3.955 6.947 1.00 97.19 195 ILE A O 1
ATOM 1577 N N . ILE A 1 196 ? -16.993 5.676 5.704 1.00 97.12 196 ILE A N 1
ATOM 1578 C CA . ILE A 1 196 ? -16.363 6.389 6.824 1.00 97.12 196 ILE A CA 1
ATOM 1579 C C . ILE A 1 196 ? -17.409 6.917 7.812 1.00 97.12 196 ILE A C 1
ATOM 1581 O O . ILE A 1 196 ? -17.182 6.853 9.020 1.00 97.12 196 ILE A O 1
ATOM 1585 N N . ALA A 1 197 ? -18.551 7.410 7.330 1.00 96.12 197 ALA A N 1
ATOM 1586 C CA . ALA A 1 197 ? -19.670 7.800 8.182 1.00 96.12 197 ALA A CA 1
ATOM 1587 C C . ALA A 1 197 ? -20.205 6.596 8.974 1.00 96.12 197 ALA A C 1
ATOM 1589 O O . ALA A 1 197 ? -20.300 6.671 10.197 1.00 96.12 197 ALA A O 1
ATOM 1590 N N . GLY A 1 198 ? -20.427 5.459 8.307 1.00 96.19 198 GLY A N 1
ATOM 1591 C CA . GLY A 1 198 ? -20.856 4.222 8.960 1.00 96.19 198 GLY A CA 1
ATOM 1592 C C . GLY A 1 198 ? -19.852 3.715 9.999 1.00 96.19 198 GLY A C 1
ATOM 1593 O O . GLY A 1 198 ? -20.248 3.322 11.089 1.00 96.19 198 GLY A O 1
ATOM 1594 N N . LEU A 1 199 ? -18.544 3.791 9.726 1.00 96.75 199 LEU A N 1
ATOM 1595 C CA . LEU A 1 199 ? -17.511 3.442 10.710 1.00 96.75 199 LEU A CA 1
ATOM 1596 C C . LEU A 1 199 ? -17.569 4.321 11.969 1.00 96.75 199 LEU A C 1
ATOM 1598 O O . LEU A 1 199 ? -17.307 3.822 13.059 1.00 96.75 199 LEU A O 1
ATOM 1602 N N . ARG A 1 200 ? -17.906 5.609 11.837 1.00 95.00 200 ARG A N 1
ATOM 1603 C CA . ARG A 1 200 ? -18.054 6.518 12.988 1.00 95.00 200 ARG A CA 1
ATOM 1604 C C . ARG A 1 200 ? -19.265 6.167 13.837 1.00 95.00 200 ARG A C 1
ATOM 1606 O O . ARG A 1 200 ? -19.156 6.169 15.053 1.00 95.00 200 ARG A O 1
ATOM 1613 N N . GLU A 1 201 ? -20.389 5.841 13.207 1.00 94.38 201 GLU A N 1
ATOM 1614 C CA . GLU A 1 201 ? -21.593 5.392 13.917 1.00 94.38 201 GLU A CA 1
ATOM 1615 C C . GLU A 1 201 ? -21.364 4.039 14.607 1.00 94.38 201 GLU A C 1
ATOM 1617 O O . GLU A 1 201 ? -21.760 3.830 15.752 1.00 94.38 201 GLU A O 1
ATOM 1622 N N . GLU A 1 202 ? -20.679 3.113 13.933 1.00 93.25 202 GLU A N 1
ATOM 1623 C CA . GLU A 1 202 ? -20.361 1.790 14.471 1.00 93.25 202 GLU A CA 1
ATOM 1624 C C . GLU A 1 202 ? -19.372 1.856 15.652 1.00 93.25 202 GLU A C 1
ATOM 1626 O O . GLU A 1 202 ? -19.461 1.023 16.562 1.00 93.25 202 GLU A O 1
ATOM 1631 N N . GLN A 1 203 ? -18.468 2.845 15.672 1.00 93.75 203 GLN A N 1
ATOM 1632 C CA . GLN A 1 203 ? -17.447 3.026 16.711 1.00 93.75 203 GLN A CA 1
ATOM 1633 C C . GLN A 1 203 ? -18.053 3.055 18.121 1.00 93.75 203 GLN A C 1
ATOM 1635 O O . GLN A 1 203 ? -17.575 2.322 18.991 1.00 93.75 203 GLN A O 1
ATOM 1640 N N . ASP A 1 204 ? -19.140 3.807 18.318 1.00 88.88 204 ASP A N 1
ATOM 1641 C CA . ASP A 1 204 ? -19.821 3.956 19.613 1.00 88.88 204 ASP A CA 1
ATOM 1642 C C . ASP A 1 204 ? -20.280 2.608 20.193 1.00 88.88 204 ASP A C 1
ATOM 1644 O O . ASP A 1 204 ? -20.261 2.392 21.403 1.00 88.88 204 ASP A O 1
ATOM 1648 N N . SER A 1 205 ? -20.667 1.669 19.326 1.00 87.88 205 SER A N 1
ATOM 1649 C CA . SER A 1 205 ? -21.202 0.364 19.731 1.00 87.88 205 SER A CA 1
ATOM 1650 C C . SER A 1 205 ? -20.142 -0.735 19.881 1.00 87.88 205 SER A C 1
ATOM 1652 O O . SER A 1 205 ? -20.369 -1.733 20.571 1.00 87.88 205 SER A O 1
ATOM 1654 N N . HIS A 1 206 ? -18.984 -0.583 19.234 1.00 90.38 206 HIS A N 1
ATOM 1655 C CA . HIS A 1 206 ? -17.992 -1.652 19.107 1.00 90.38 206 HIS A CA 1
ATOM 1656 C C . HIS A 1 206 ? -16.684 -1.387 19.856 1.00 90.38 206 HIS A C 1
ATOM 1658 O O . HIS A 1 206 ? -16.044 -2.350 20.296 1.00 90.38 206 HIS A O 1
ATOM 1664 N N . GLU A 1 207 ? -16.275 -0.126 20.012 1.00 91.88 207 GLU A N 1
ATOM 1665 C CA . GLU A 1 207 ? -14.961 0.215 20.563 1.00 91.88 207 GLU A CA 1
ATOM 1666 C C . GLU A 1 207 ? -14.838 -0.174 22.039 1.00 91.88 207 GLU A C 1
ATOM 1668 O O . GLU A 1 207 ? -13.879 -0.853 22.416 1.00 91.88 207 GLU A O 1
ATOM 1673 N N . GLU A 1 208 ? -15.823 0.183 22.867 1.00 89.00 208 GLU A N 1
ATOM 1674 C CA . GLU A 1 208 ? -15.787 -0.096 24.308 1.00 89.00 208 GLU A CA 1
ATOM 1675 C C . GLU A 1 208 ? -15.657 -1.603 24.568 1.00 89.00 208 GLU A C 1
ATOM 1677 O O . GLU A 1 208 ? -14.763 -2.060 25.286 1.00 89.00 208 GLU A O 1
ATOM 1682 N N . ALA A 1 209 ? -16.485 -2.402 23.889 1.00 88.00 209 ALA A N 1
ATOM 1683 C CA . ALA A 1 209 ? -16.451 -3.856 23.982 1.00 88.00 209 ALA A CA 1
ATOM 1684 C C . ALA A 1 209 ? -15.140 -4.463 23.451 1.00 88.00 209 ALA A C 1
ATOM 1686 O O . ALA A 1 209 ? -14.758 -5.564 23.856 1.00 88.00 209 ALA A O 1
ATOM 1687 N N . TYR A 1 210 ? -14.452 -3.793 22.526 1.00 88.69 210 TYR A N 1
ATOM 1688 C CA . TYR A 1 210 ? -13.156 -4.230 22.018 1.00 88.69 210 TYR A CA 1
ATOM 1689 C C . TYR A 1 210 ? -12.027 -3.933 23.015 1.00 88.69 210 TYR A C 1
ATOM 1691 O O . TYR A 1 210 ? -11.220 -4.824 23.300 1.00 88.69 210 TYR A O 1
ATOM 1699 N N . LEU A 1 211 ? -12.009 -2.730 23.594 1.00 87.81 211 LEU A N 1
ATOM 1700 C CA . LEU A 1 211 ? -10.995 -2.300 24.560 1.00 87.81 211 LEU A CA 1
ATOM 1701 C C . LEU A 1 211 ? -11.131 -3.016 25.913 1.00 87.81 211 LEU A C 1
ATOM 1703 O O . LEU A 1 211 ? -10.124 -3.397 26.508 1.00 87.81 211 LEU A O 1
ATOM 1707 N N . ALA A 1 212 ? -12.358 -3.296 26.365 1.00 85.12 212 ALA A N 1
ATOM 1708 C CA . ALA A 1 212 ? -12.619 -3.969 27.641 1.00 85.12 212 ALA A CA 1
ATOM 1709 C C . ALA A 1 212 ? -12.102 -5.422 27.703 1.00 85.12 212 ALA A C 1
ATOM 1711 O O . ALA A 1 212 ? -11.920 -5.982 28.784 1.00 85.12 212 ALA A O 1
ATOM 1712 N N . LYS A 1 213 ? -11.838 -6.065 26.557 1.00 77.06 213 LYS A N 1
ATOM 1713 C CA . LYS A 1 213 ? -11.453 -7.489 26.478 1.00 77.06 213 LYS A CA 1
ATOM 1714 C C . LYS A 1 213 ? -10.023 -7.791 26.941 1.00 77.06 213 LYS A C 1
ATOM 1716 O O . LYS A 1 213 ? -9.608 -8.953 26.843 1.00 77.06 213 LYS A O 1
ATOM 1721 N N . LYS A 1 214 ? -9.222 -6.793 27.333 1.00 71.94 214 LYS A N 1
ATOM 1722 C CA . LYS A 1 214 ? -7.764 -6.942 27.478 1.00 71.94 214 LYS A CA 1
ATOM 1723 C C . LYS A 1 214 ? -7.214 -6.133 28.645 1.00 71.94 214 LYS A C 1
ATOM 1725 O O . LYS A 1 214 ? -7.661 -5.027 28.913 1.00 71.94 214 LYS A O 1
ATOM 1730 N N . THR A 1 215 ? -6.195 -6.675 29.304 1.00 76.00 215 THR A N 1
ATOM 1731 C CA . THR A 1 215 ? -5.501 -6.040 30.430 1.00 76.00 215 THR A CA 1
ATOM 1732 C C . THR A 1 215 ? -3.992 -5.976 30.178 1.00 76.00 215 THR A C 1
ATOM 1734 O O . THR A 1 215 ? -3.447 -6.722 29.358 1.00 76.00 215 THR A O 1
ATOM 1737 N N . GLY A 1 216 ? -3.308 -5.065 30.874 1.00 83.00 216 GLY A N 1
ATOM 1738 C CA . GLY A 1 216 ? -1.848 -4.932 30.835 1.00 83.00 216 GLY A CA 1
ATOM 1739 C C . GLY A 1 216 ? -1.289 -4.438 29.494 1.00 83.00 216 GLY A C 1
ATOM 1740 O O . GLY A 1 216 ? -1.949 -3.714 28.752 1.00 83.00 216 GLY A O 1
ATOM 1741 N N . SER A 1 217 ? -0.059 -4.847 29.171 1.00 80.19 217 SER A N 1
ATOM 1742 C CA . SER A 1 217 ? 0.670 -4.422 27.962 1.00 80.19 217 SER A CA 1
ATOM 1743 C C . SER A 1 217 ? -0.058 -4.754 26.655 1.00 80.19 217 SER A C 1
ATOM 1745 O O . SER A 1 217 ? 0.019 -3.999 25.688 1.00 80.19 217 SER A O 1
ATOM 1747 N N . ARG A 1 218 ? -0.831 -5.846 26.628 1.00 82.38 218 ARG A N 1
ATOM 1748 C CA . ARG A 1 218 ? -1.638 -6.231 25.463 1.00 82.38 218 ARG A CA 1
ATOM 1749 C C . ARG A 1 218 ? -2.772 -5.244 25.185 1.00 82.38 218 ARG A C 1
ATOM 1751 O O . ARG A 1 218 ? -3.082 -5.006 24.023 1.00 82.38 218 ARG A O 1
ATOM 1758 N N . ALA A 1 219 ? -3.376 -4.674 26.228 1.00 86.62 219 ALA A N 1
ATOM 1759 C CA . ALA A 1 219 ? -4.396 -3.640 26.065 1.00 86.62 219 ALA A CA 1
ATOM 1760 C C . ALA A 1 219 ? -3.786 -2.385 25.431 1.00 86.62 219 ALA A C 1
ATOM 1762 O O . ALA A 1 219 ? -4.320 -1.877 24.453 1.00 86.62 219 ALA A O 1
ATOM 1763 N N . GLN A 1 220 ? -2.614 -1.961 25.915 1.00 90.19 220 GLN A N 1
ATOM 1764 C CA . GLN A 1 220 ? -1.902 -0.803 25.375 1.00 90.19 220 GLN A CA 1
ATOM 1765 C C . GLN A 1 220 ? -1.537 -0.978 23.894 1.00 90.19 220 GLN A C 1
ATOM 1767 O O . GLN A 1 220 ? -1.807 -0.082 23.097 1.00 90.19 220 GLN A O 1
ATOM 1772 N N . ALA A 1 221 ? -0.974 -2.130 23.512 1.00 92.38 221 ALA A N 1
ATOM 1773 C CA . ALA A 1 221 ? -0.647 -2.416 22.114 1.00 92.38 221 ALA A CA 1
ATOM 1774 C C . ALA A 1 221 ? -1.895 -2.375 21.213 1.00 92.38 221 ALA A C 1
ATOM 1776 O O . ALA A 1 221 ? -1.861 -1.793 20.133 1.00 92.38 221 ALA A O 1
ATOM 1777 N N . MET A 1 222 ? -3.025 -2.918 21.677 1.00 91.06 222 MET A N 1
ATOM 1778 C CA . MET A 1 222 ? -4.284 -2.896 20.922 1.00 91.06 222 MET A CA 1
ATOM 1779 C C . MET A 1 222 ? -4.894 -1.495 20.813 1.00 91.06 222 MET A C 1
ATOM 1781 O O . MET A 1 222 ? -5.408 -1.145 19.752 1.00 91.06 222 MET A O 1
ATOM 1785 N N . THR A 1 223 ? -4.810 -0.679 21.866 1.00 94.62 223 THR A N 1
ATOM 1786 C CA . THR A 1 223 ? -5.211 0.734 21.814 1.00 94.62 223 THR A CA 1
ATOM 1787 C C . THR A 1 223 ? -4.369 1.500 20.796 1.00 94.62 223 THR A C 1
ATOM 1789 O O . THR A 1 223 ? -4.913 2.246 19.989 1.00 94.62 223 THR A O 1
ATOM 1792 N N . LEU A 1 224 ? -3.050 1.294 20.790 1.00 96.75 224 LEU A N 1
ATOM 1793 C CA . LEU A 1 224 ? -2.145 1.937 19.834 1.00 96.75 224 LEU A CA 1
ATOM 1794 C C . LEU A 1 224 ? -2.414 1.483 18.393 1.00 96.75 224 LEU A C 1
ATOM 1796 O O . LEU A 1 224 ? -2.452 2.318 17.492 1.00 96.75 224 LEU A O 1
ATOM 1800 N N . HIS A 1 225 ? -2.703 0.199 18.183 1.00 96.50 225 HIS A N 1
ATOM 1801 C CA . HIS A 1 225 ? -3.122 -0.307 16.877 1.00 96.50 225 HIS A CA 1
ATOM 1802 C C . HIS A 1 225 ? -4.431 0.357 16.401 1.00 96.50 225 HIS A C 1
ATOM 1804 O O . HIS A 1 225 ? -4.512 0.804 15.259 1.00 96.50 225 HIS A O 1
ATOM 1810 N N . LEU A 1 226 ? -5.433 0.525 17.276 1.00 96.62 226 LEU A N 1
ATOM 1811 C CA . LEU A 1 226 ? -6.654 1.268 16.924 1.00 96.62 226 LEU A CA 1
ATOM 1812 C C . LEU A 1 226 ? -6.382 2.739 16.598 1.00 96.62 226 LEU A C 1
ATOM 1814 O O . LEU A 1 226 ? -6.911 3.250 15.614 1.00 96.62 226 LEU A O 1
ATOM 1818 N N . ILE A 1 227 ? -5.533 3.415 17.377 1.00 97.81 227 ILE A N 1
ATOM 1819 C CA . ILE A 1 227 ? -5.124 4.800 17.092 1.00 97.81 227 ILE A CA 1
ATOM 1820 C C . ILE A 1 227 ? -4.488 4.891 15.699 1.00 97.81 227 ILE A C 1
ATOM 1822 O O . ILE A 1 227 ? -4.768 5.836 14.956 1.00 97.81 227 ILE A O 1
ATOM 1826 N N . SER A 1 228 ? -3.680 3.895 15.319 1.00 98.62 228 SER A N 1
ATOM 1827 C CA . SER A 1 228 ? -3.142 3.798 13.963 1.00 98.62 228 SER A CA 1
ATOM 1828 C C . SER A 1 228 ? -4.262 3.721 12.920 1.00 98.62 228 SER A C 1
ATOM 1830 O O . SER A 1 228 ? -4.346 4.580 12.042 1.00 98.62 228 SER A O 1
ATOM 1832 N N . LEU A 1 229 ? -5.189 2.769 13.059 1.00 98.50 229 LEU A N 1
ATOM 1833 C CA . LEU A 1 229 ? -6.316 2.606 12.133 1.00 98.50 229 LEU A CA 1
ATOM 1834 C C . LEU A 1 229 ? -7.191 3.866 12.026 1.00 98.50 229 LEU A C 1
ATOM 1836 O O . LEU A 1 229 ? -7.650 4.205 10.934 1.00 98.50 229 LEU A O 1
ATOM 1840 N N . TYR A 1 230 ? -7.390 4.610 13.114 1.00 98.50 230 TYR A N 1
ATOM 1841 C CA . TYR A 1 230 ? -8.143 5.869 13.095 1.00 98.50 230 TYR A CA 1
ATOM 1842 C C . TYR A 1 230 ? -7.423 6.981 12.345 1.00 98.50 230 TYR A C 1
ATOM 1844 O O . TYR A 1 230 ? -8.046 7.708 11.566 1.00 98.50 230 TYR A O 1
ATOM 1852 N N . HIS A 1 231 ? -6.109 7.100 12.511 1.00 98.69 231 HIS A N 1
ATOM 1853 C CA . HIS A 1 231 ? -5.333 8.042 11.717 1.00 98.69 231 HIS A CA 1
ATOM 1854 C C . HIS A 1 231 ? -5.299 7.660 10.236 1.00 98.69 231 HIS A C 1
ATOM 1856 O O . HIS A 1 231 ? -5.458 8.542 9.388 1.00 98.69 231 HIS A O 1
ATOM 1862 N N . TRP A 1 232 ? -5.200 6.371 9.912 1.00 98.69 232 TRP A N 1
ATOM 1863 C CA . TRP A 1 232 ? -5.336 5.899 8.535 1.00 98.69 232 TRP A CA 1
ATOM 1864 C C . TRP A 1 232 ? -6.735 6.180 7.959 1.00 98.69 232 TRP A C 1
ATOM 1866 O O . TRP A 1 232 ? -6.856 6.665 6.830 1.00 98.69 232 TRP A O 1
ATOM 1876 N N . THR A 1 233 ? -7.796 5.990 8.747 1.00 98.62 233 THR A N 1
ATOM 1877 C CA . THR A 1 233 ? -9.174 6.352 8.366 1.00 98.62 233 THR A CA 1
ATOM 1878 C C . THR A 1 233 ? -9.288 7.839 8.062 1.00 98.62 233 THR A C 1
ATOM 1880 O O . THR A 1 233 ? -9.837 8.225 7.029 1.00 98.62 233 THR A O 1
ATOM 1883 N N . LYS A 1 234 ? -8.703 8.692 8.910 1.00 98.50 234 LYS A N 1
ATOM 1884 C CA . LYS A 1 234 ? -8.734 10.139 8.702 1.00 98.50 234 LYS A CA 1
ATOM 1885 C C . LYS A 1 234 ? -7.951 10.573 7.461 1.00 98.50 234 LYS A C 1
ATOM 1887 O O . LYS A 1 234 ? -8.440 11.409 6.705 1.00 98.50 234 LYS A O 1
ATOM 1892 N N . ALA A 1 235 ? -6.776 9.989 7.220 1.00 98.25 235 ALA A N 1
ATOM 1893 C CA . ALA A 1 235 ? -6.019 10.221 5.990 1.00 98.25 235 ALA A CA 1
ATOM 1894 C C . ALA A 1 235 ? -6.824 9.807 4.744 1.00 98.25 235 ALA A C 1
ATOM 1896 O O . ALA A 1 235 ? -6.847 10.533 3.753 1.00 98.25 235 ALA A O 1
ATOM 1897 N N . THR A 1 236 ? -7.534 8.677 4.820 1.00 98.06 236 THR A N 1
ATOM 1898 C CA . THR A 1 236 ? -8.387 8.165 3.736 1.00 98.06 236 THR A CA 1
ATOM 1899 C C . THR A 1 236 ? -9.545 9.117 3.430 1.00 98.06 236 THR A C 1
ATOM 1901 O O . THR A 1 236 ? -9.768 9.439 2.265 1.00 98.06 236 THR A O 1
ATOM 1904 N N . GLU A 1 237 ? -10.231 9.637 4.454 1.00 97.25 237 GLU A N 1
ATOM 1905 C CA . GLU A 1 237 ? -11.288 10.649 4.290 1.00 97.25 237 GLU A CA 1
ATOM 1906 C C . GLU A 1 237 ? -10.767 11.909 3.589 1.00 97.25 237 GLU A C 1
ATOM 1908 O O . GLU A 1 237 ? -11.367 12.394 2.633 1.00 97.25 237 GLU A O 1
ATOM 1913 N N . ILE A 1 238 ? -9.633 12.436 4.060 1.00 96.88 238 ILE A N 1
ATOM 1914 C CA . ILE A 1 238 ? -9.029 13.658 3.521 1.00 96.88 238 ILE A CA 1
ATOM 1915 C C . ILE A 1 238 ? -8.622 13.454 2.056 1.00 96.88 238 ILE A C 1
ATOM 1917 O O . ILE A 1 238 ? -8.885 14.318 1.216 1.00 96.88 238 ILE A O 1
ATOM 1921 N N . LEU A 1 239 ? -8.020 12.304 1.736 1.00 95.56 239 LEU A N 1
ATOM 1922 C CA . LEU A 1 239 ? -7.640 11.946 0.372 1.00 95.56 239 LEU A CA 1
ATOM 1923 C C . LEU A 1 239 ? -8.865 11.850 -0.542 1.00 95.56 239 LEU A C 1
ATOM 1925 O O . LEU A 1 239 ? -8.864 12.444 -1.618 1.00 95.56 239 LEU A O 1
ATOM 1929 N N . ALA A 1 240 ? -9.914 11.147 -0.111 1.00 94.25 240 ALA A N 1
ATOM 1930 C CA . ALA A 1 240 ? -11.161 11.008 -0.859 1.00 94.25 240 ALA A CA 1
ATOM 1931 C C . ALA A 1 240 ? -11.830 12.371 -1.104 1.00 94.25 240 ALA A C 1
ATOM 1933 O O . ALA A 1 240 ? -12.164 12.707 -2.243 1.00 94.25 240 ALA A O 1
ATOM 1934 N N . GLY A 1 241 ? -11.923 13.206 -0.065 1.00 93.69 241 GLY A N 1
ATOM 1935 C CA . GLY A 1 241 ? -12.420 14.575 -0.170 1.00 93.69 241 GLY A CA 1
ATOM 1936 C C . GLY A 1 241 ? -11.632 15.398 -1.192 1.00 93.69 241 GLY A C 1
ATOM 1937 O O . GLY A 1 241 ? -12.224 16.032 -2.067 1.00 93.69 241 GLY A O 1
ATOM 1938 N N . TYR A 1 242 ? -10.300 15.325 -1.165 1.00 93.88 242 TYR A N 1
ATOM 1939 C CA . TYR A 1 242 ? -9.469 15.993 -2.165 1.00 93.88 242 TYR A CA 1
ATOM 1940 C C . TYR A 1 242 ? -9.685 15.445 -3.576 1.00 93.88 242 TYR A C 1
ATOM 1942 O O . TYR A 1 242 ? -9.822 16.231 -4.512 1.00 93.88 242 TYR A O 1
ATOM 1950 N N . MET A 1 243 ? -9.786 14.126 -3.750 1.00 91.19 243 MET A N 1
ATOM 1951 C CA . MET A 1 243 ? -10.054 13.537 -5.065 1.00 91.19 243 MET A CA 1
ATOM 1952 C C . MET A 1 243 ? -11.392 14.004 -5.646 1.00 91.19 243 MET A C 1
ATOM 1954 O O . MET A 1 243 ? -11.475 14.203 -6.859 1.00 91.19 243 MET A O 1
ATOM 1958 N N . ARG A 1 244 ? -12.402 14.274 -4.805 1.00 90.31 244 ARG A N 1
ATOM 1959 C CA . ARG A 1 244 ? -13.697 14.807 -5.252 1.00 90.31 244 ARG A CA 1
ATOM 1960 C C . ARG A 1 244 ? -13.634 16.260 -5.723 1.00 90.31 244 ARG A C 1
ATOM 1962 O O . ARG A 1 244 ? -14.218 16.582 -6.754 1.00 90.31 244 ARG A O 1
ATOM 1969 N N . GLN A 1 245 ? -13.017 17.147 -4.943 1.00 89.75 245 GLN A N 1
ATOM 1970 C CA . GLN A 1 245 ? -13.200 18.602 -5.108 1.00 89.75 245 GLN A CA 1
ATOM 1971 C C . GLN A 1 245 ? -11.903 19.426 -5.148 1.00 89.75 245 GLN A C 1
ATOM 1973 O O . GLN A 1 245 ? -11.962 20.655 -5.195 1.00 89.75 245 GLN A O 1
ATOM 1978 N N . GLY A 1 246 ? -10.735 18.785 -5.097 1.00 89.69 246 GLY A N 1
ATOM 1979 C CA . GLY A 1 246 ? -9.426 19.443 -5.136 1.00 89.69 246 GLY A CA 1
ATOM 1980 C C . GLY A 1 246 ? -9.061 20.242 -3.882 1.00 89.69 246 GLY A C 1
ATOM 1981 O O . GLY A 1 246 ? -8.186 21.100 -3.943 1.00 89.69 246 GLY A O 1
ATOM 1982 N N . LYS A 1 247 ? -9.731 19.997 -2.748 1.00 89.81 247 LYS A N 1
ATOM 1983 C CA . LYS A 1 247 ? -9.482 20.655 -1.451 1.00 89.81 247 LYS A CA 1
ATOM 1984 C C . LYS A 1 247 ? -9.319 19.615 -0.333 1.00 89.81 247 LYS A C 1
ATOM 1986 O O . LYS A 1 247 ? -9.986 18.587 -0.408 1.00 89.81 247 LYS A O 1
ATOM 1991 N N . PRO A 1 248 ? -8.534 19.888 0.725 1.00 90.06 248 PRO A N 1
ATOM 1992 C CA . PRO A 1 248 ? -7.842 21.150 1.022 1.00 90.06 248 PRO A CA 1
ATOM 1993 C C . PRO A 1 248 ? -6.577 21.366 0.174 1.00 90.06 248 PRO A C 1
ATOM 1995 O O . PRO A 1 248 ? -6.029 20.423 -0.383 1.00 90.06 248 PRO A O 1
ATOM 1998 N N . TRP A 1 249 ? -6.097 22.611 0.081 1.00 86.94 249 TRP A N 1
ATOM 1999 C CA . TRP A 1 249 ? -4.834 22.931 -0.611 1.00 86.94 249 TRP A CA 1
ATOM 2000 C C . TRP A 1 249 ? -3.606 22.399 0.142 1.00 86.94 249 TRP A C 1
ATOM 2002 O O . TRP A 1 249 ? -2.596 22.068 -0.467 1.00 86.94 249 TRP A O 1
ATOM 2012 N N . THR A 1 250 ? -3.732 22.240 1.460 1.00 91.38 250 THR A N 1
ATOM 2013 C CA . THR A 1 250 ? -2.750 21.636 2.373 1.00 91.38 250 THR A CA 1
ATOM 2014 C C . THR A 1 250 ? -2.758 20.106 2.336 1.00 91.38 250 THR A C 1
ATOM 2016 O O . THR A 1 250 ? -2.184 19.472 3.213 1.00 91.38 250 THR A O 1
ATOM 2019 N N . ILE A 1 251 ? -3.389 19.489 1.326 1.00 93.69 251 ILE A N 1
ATOM 2020 C CA . ILE A 1 251 ? -3.609 18.038 1.241 1.00 93.69 251 ILE A CA 1
ATOM 2021 C C . ILE A 1 251 ? -2.360 17.208 1.560 1.00 93.69 251 ILE A C 1
ATOM 2023 O O . ILE A 1 251 ? -2.452 16.236 2.300 1.00 93.69 251 ILE A O 1
ATOM 2027 N N . LEU A 1 252 ? -1.184 17.580 1.049 1.00 92.50 252 LEU A N 1
ATOM 2028 C CA . LEU A 1 252 ? 0.039 16.811 1.287 1.00 92.50 252 LEU A CA 1
ATOM 2029 C C . LEU A 1 252 ? 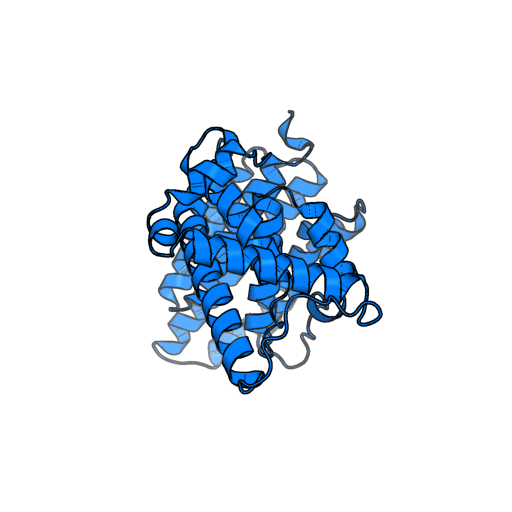0.490 16.879 2.751 1.00 92.50 252 LEU A C 1
ATOM 2031 O O . LEU A 1 252 ? 0.870 15.852 3.304 1.00 92.50 252 LEU A O 1
ATOM 2035 N N . GLU A 1 253 ? 0.398 18.047 3.387 1.00 93.75 253 GLU A N 1
ATOM 2036 C CA . GLU A 1 253 ? 0.716 18.226 4.811 1.00 93.75 253 GLU A CA 1
ATOM 2037 C C . GLU A 1 253 ? -0.296 17.493 5.698 1.00 93.75 253 GLU A C 1
ATOM 2039 O O . GLU A 1 253 ? 0.073 16.837 6.673 1.00 93.75 253 GLU A O 1
ATOM 2044 N N . ASP A 1 254 ? -1.579 17.560 5.336 1.00 95.81 254 ASP A N 1
ATOM 2045 C CA . ASP A 1 254 ? -2.657 16.895 6.063 1.00 95.81 254 ASP A CA 1
ATOM 2046 C C . ASP A 1 254 ? -2.544 15.368 5.995 1.00 95.81 254 ASP A C 1
ATOM 2048 O O . ASP A 1 254 ? -2.678 14.694 7.023 1.00 95.81 254 ASP A O 1
ATOM 2052 N N . LEU A 1 255 ? -2.256 14.821 4.809 1.00 95.94 255 LEU A N 1
ATOM 2053 C CA . LEU A 1 255 ? -1.985 13.394 4.639 1.00 95.94 255 LEU A CA 1
ATOM 2054 C C . LEU A 1 255 ? -0.735 12.984 5.404 1.00 95.94 255 LEU A C 1
ATOM 2056 O O . LEU A 1 255 ? -0.788 12.011 6.155 1.00 95.94 255 LEU A O 1
ATOM 2060 N N . ASP A 1 256 ? 0.367 13.721 5.245 1.00 95.25 256 ASP A N 1
ATOM 2061 C CA . ASP A 1 256 ? 1.627 13.398 5.907 1.00 95.25 256 ASP A CA 1
ATOM 2062 C C . ASP A 1 256 ? 1.456 13.346 7.424 1.00 95.25 256 ASP A C 1
ATOM 2064 O O . AS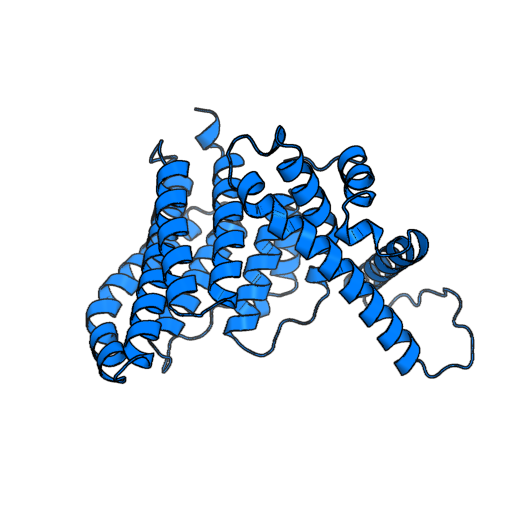P A 1 256 ? 1.800 12.345 8.048 1.00 95.25 256 ASP A O 1
ATOM 2068 N N . ARG A 1 257 ? 0.808 14.357 8.010 1.00 97.19 257 ARG A N 1
ATOM 2069 C CA . ARG A 1 257 ? 0.509 14.409 9.443 1.00 97.19 257 ARG A CA 1
ATOM 2070 C C . ARG A 1 257 ? -0.225 13.161 9.928 1.00 97.19 257 ARG A C 1
ATOM 2072 O O . ARG A 1 257 ? 0.177 12.568 10.929 1.00 97.19 257 ARG A O 1
ATOM 2079 N N . HIS A 1 258 ? -1.301 12.761 9.253 1.00 98.38 258 HIS A N 1
ATOM 2080 C CA . HIS A 1 258 ? -2.089 11.610 9.689 1.00 98.38 258 HIS A CA 1
ATOM 2081 C C . HIS A 1 258 ? -1.367 10.282 9.456 1.00 98.38 258 HIS A C 1
ATOM 2083 O O . HIS A 1 258 ? -1.351 9.449 10.361 1.00 98.38 258 HIS A O 1
ATOM 2089 N N . PHE A 1 259 ? -0.697 10.095 8.318 1.00 98.25 259 PHE A N 1
ATOM 2090 C CA . PHE A 1 259 ? 0.101 8.891 8.098 1.00 98.25 259 PHE A CA 1
ATOM 2091 C C . PHE A 1 259 ? 1.269 8.781 9.079 1.00 98.25 259 PHE A C 1
ATOM 2093 O O . PHE A 1 259 ? 1.502 7.701 9.606 1.00 98.25 259 PHE A O 1
ATOM 2100 N N . GLN A 1 260 ? 1.968 9.874 9.388 1.00 97.75 260 GLN A N 1
ATOM 2101 C CA . GLN A 1 260 ? 3.054 9.867 10.372 1.00 97.75 260 GLN A CA 1
ATOM 2102 C C . GLN A 1 260 ? 2.554 9.508 11.774 1.00 97.75 260 GLN A C 1
ATOM 2104 O O . GLN A 1 260 ? 3.190 8.715 12.467 1.00 97.75 260 GLN A O 1
ATOM 2109 N N . SER A 1 261 ? 1.405 10.041 12.199 1.00 98.56 261 SER A N 1
ATOM 2110 C CA . SER A 1 261 ? 0.792 9.638 13.471 1.00 98.56 261 SER A CA 1
ATOM 2111 C C . SER A 1 261 ? 0.363 8.169 13.467 1.00 98.56 261 SER A C 1
ATOM 2113 O O . SER A 1 261 ? 0.573 7.476 14.460 1.00 98.56 261 SER A O 1
ATOM 2115 N N . SER A 1 262 ? -0.172 7.676 12.345 1.00 98.50 262 SER A N 1
ATOM 2116 C CA . SER A 1 262 ? -0.526 6.264 12.166 1.00 98.50 262 SER A CA 1
ATOM 2117 C C . SER A 1 262 ? 0.702 5.356 12.272 1.00 98.50 262 SER A C 1
ATOM 2119 O O . SER A 1 262 ? 0.720 4.441 13.086 1.00 98.50 262 SER A O 1
ATOM 2121 N N . ILE A 1 263 ? 1.772 5.662 11.532 1.00 98.50 263 ILE A N 1
ATOM 2122 C CA . ILE A 1 263 ? 3.040 4.918 11.536 1.00 98.50 263 ILE A CA 1
ATOM 2123 C C . ILE A 1 263 ? 3.635 4.877 12.948 1.00 98.50 263 ILE A C 1
ATOM 2125 O O . ILE A 1 263 ? 3.986 3.807 13.438 1.00 98.50 263 ILE A O 1
ATOM 2129 N N . LYS A 1 264 ? 3.694 6.016 13.652 1.00 98.50 264 LYS A N 1
ATOM 2130 C CA . LYS A 1 264 ? 4.192 6.068 15.039 1.00 98.50 264 LYS A CA 1
ATOM 2131 C C . LYS A 1 264 ? 3.381 5.177 15.979 1.00 98.50 264 LYS A C 1
ATOM 2133 O O . LYS A 1 264 ? 3.963 4.501 16.824 1.00 98.50 264 LYS A O 1
ATOM 2138 N N . ALA A 1 265 ? 2.057 5.169 15.832 1.00 98.31 265 ALA A N 1
ATOM 2139 C CA . ALA A 1 265 ? 1.180 4.320 16.626 1.00 98.31 265 ALA A CA 1
ATOM 2140 C C . ALA A 1 265 ? 1.367 2.827 16.292 1.00 98.31 265 ALA A C 1
ATOM 2142 O O . ALA A 1 265 ? 1.451 2.023 17.216 1.00 98.31 265 ALA A O 1
ATOM 2143 N N . ALA A 1 266 ? 1.535 2.471 15.012 1.00 98.12 266 ALA A N 1
ATOM 2144 C CA . ALA A 1 266 ? 1.817 1.105 14.557 1.00 98.12 266 ALA A CA 1
ATOM 2145 C C . ALA A 1 266 ? 3.157 0.560 15.093 1.00 98.12 266 ALA A C 1
ATOM 2147 O O . ALA A 1 266 ? 3.226 -0.566 15.594 1.00 98.12 266 ALA A O 1
ATOM 2148 N N . ILE A 1 267 ? 4.212 1.389 15.072 1.00 98.00 267 ILE A N 1
ATOM 2149 C CA . ILE A 1 267 ? 5.509 1.065 15.693 1.00 98.00 267 ILE A CA 1
ATOM 2150 C C . ILE A 1 267 ? 5.316 0.813 17.190 1.00 98.00 267 ILE A C 1
ATOM 2152 O O . ILE A 1 267 ? 5.779 -0.196 17.718 1.00 98.00 267 ILE A O 1
ATOM 2156 N N . ALA A 1 268 ? 4.609 1.712 17.879 1.00 97.44 268 ALA A N 1
ATOM 2157 C CA . ALA A 1 268 ? 4.391 1.609 19.318 1.00 97.44 268 ALA A CA 1
ATOM 2158 C C . ALA A 1 268 ? 3.497 0.415 19.711 1.00 97.44 268 ALA A C 1
ATOM 2160 O O . ALA A 1 268 ? 3.628 -0.096 20.823 1.00 97.44 268 ALA A O 1
ATOM 2161 N N . SER A 1 269 ? 2.620 -0.060 18.818 1.00 95.94 269 SER A N 1
ATOM 2162 C CA . SER A 1 269 ? 1.859 -1.300 19.013 1.00 95.94 269 SER A CA 1
ATOM 2163 C C . SER A 1 269 ? 2.656 -2.574 18.718 1.00 95.94 269 SER A C 1
ATOM 2165 O O . SER A 1 269 ? 2.186 -3.657 19.058 1.00 95.94 269 SER A O 1
ATOM 2167 N N . GLY A 1 270 ? 3.839 -2.465 18.101 1.00 95.69 270 GLY A N 1
ATOM 2168 C CA . GLY A 1 270 ? 4.642 -3.609 17.658 1.00 95.69 270 GLY A CA 1
ATOM 2169 C C . GLY A 1 270 ? 4.120 -4.287 16.385 1.00 95.69 270 GLY A C 1
ATOM 2170 O O . GLY A 1 270 ? 4.456 -5.440 16.134 1.00 95.69 270 GLY A O 1
ATOM 2171 N N . ASP A 1 271 ? 3.295 -3.595 15.595 1.00 94.94 271 ASP A N 1
ATOM 2172 C CA . ASP A 1 271 ? 2.682 -4.130 14.373 1.00 94.94 271 ASP A CA 1
ATOM 2173 C C . ASP A 1 271 ? 3.485 -3.687 13.143 1.00 94.94 271 ASP A C 1
ATOM 2175 O O . ASP A 1 271 ? 3.187 -2.678 12.498 1.00 94.94 271 ASP A O 1
ATOM 2179 N N . MET A 1 272 ? 4.566 -4.421 12.868 1.00 95.25 272 MET A N 1
ATOM 2180 C CA . MET A 1 272 ? 5.526 -4.081 11.810 1.00 95.25 272 MET A CA 1
ATOM 2181 C C . MET A 1 272 ? 4.919 -4.197 10.406 1.00 95.25 272 MET A C 1
ATOM 2183 O O . MET A 1 272 ? 5.213 -3.377 9.541 1.00 95.25 272 MET A O 1
ATOM 2187 N N . ASP A 1 273 ? 4.037 -5.168 10.166 1.00 94.81 273 ASP A N 1
ATOM 2188 C CA . ASP A 1 273 ? 3.427 -5.342 8.845 1.00 94.81 273 ASP A CA 1
ATOM 2189 C C . ASP A 1 273 ? 2.450 -4.216 8.512 1.00 94.81 273 ASP A C 1
ATOM 2191 O O . ASP A 1 273 ? 2.431 -3.721 7.375 1.00 94.81 273 ASP A O 1
ATOM 2195 N N . HIS A 1 274 ? 1.669 -3.780 9.507 1.00 97.44 274 HIS A N 1
ATOM 2196 C CA . HIS A 1 274 ? 0.811 -2.610 9.380 1.00 97.44 274 HIS A CA 1
ATOM 2197 C C . HIS A 1 274 ? 1.630 -1.335 9.168 1.00 97.44 274 HIS A C 1
ATOM 2199 O O . HIS A 1 274 ? 1.311 -0.539 8.286 1.00 97.44 274 HIS A O 1
ATOM 2205 N N . GLU A 1 275 ? 2.712 -1.161 9.927 1.00 97.81 275 GLU A N 1
ATOM 2206 C CA . GLU A 1 275 ? 3.640 -0.035 9.807 1.00 97.81 275 GLU A CA 1
ATOM 2207 C C . GLU A 1 275 ? 4.212 0.097 8.395 1.00 97.81 275 GLU A C 1
ATOM 2209 O O . GLU A 1 275 ? 4.088 1.160 7.777 1.00 97.81 275 GLU A O 1
ATOM 2214 N N . ILE A 1 276 ? 4.748 -0.999 7.850 1.00 96.38 276 ILE A N 1
ATOM 2215 C CA . ILE A 1 276 ? 5.274 -1.036 6.487 1.00 96.38 276 ILE A CA 1
ATOM 2216 C C . ILE A 1 276 ? 4.151 -0.672 5.521 1.00 96.38 276 ILE A C 1
ATOM 2218 O O . ILE A 1 276 ? 4.305 0.253 4.723 1.00 96.38 276 ILE A O 1
ATOM 2222 N N . ASN A 1 277 ? 2.988 -1.323 5.630 1.00 97.81 277 ASN A N 1
ATOM 2223 C CA . ASN A 1 277 ? 1.847 -1.054 4.755 1.00 97.81 277 ASN A CA 1
ATOM 2224 C C . ASN A 1 277 ? 1.441 0.435 4.758 1.00 97.81 277 ASN A C 1
ATOM 2226 O O . ASN A 1 277 ? 1.201 1.010 3.698 1.00 97.81 277 ASN A O 1
ATOM 2230 N N . LEU A 1 278 ? 1.445 1.103 5.913 1.00 98.38 278 LEU A N 1
ATOM 2231 C CA . LEU A 1 278 ? 1.154 2.536 6.004 1.00 98.38 278 LEU A CA 1
ATOM 2232 C C . LEU A 1 278 ? 2.181 3.409 5.276 1.00 98.38 278 LEU A C 1
ATOM 2234 O O . LEU A 1 278 ? 1.791 4.415 4.682 1.00 98.38 278 LEU A O 1
ATOM 2238 N N . ARG A 1 279 ? 3.470 3.044 5.270 1.00 97.75 279 ARG A N 1
ATOM 2239 C CA . ARG A 1 279 ? 4.490 3.771 4.489 1.00 97.75 279 ARG A CA 1
ATOM 2240 C C . ARG A 1 279 ? 4.226 3.674 2.989 1.00 97.75 279 ARG A C 1
ATOM 2242 O O . ARG A 1 279 ? 4.285 4.692 2.296 1.00 97.75 279 ARG A O 1
ATOM 2249 N N . TRP A 1 280 ? 3.880 2.481 2.503 1.00 97.94 280 TRP A N 1
ATOM 2250 C CA . TRP A 1 280 ? 3.482 2.265 1.108 1.00 97.94 280 TRP A CA 1
ATOM 2251 C C . TRP A 1 280 ? 2.258 3.113 0.745 1.00 97.94 280 TRP A C 1
ATOM 2253 O O . TRP A 1 280 ? 2.265 3.826 -0.260 1.00 97.94 280 T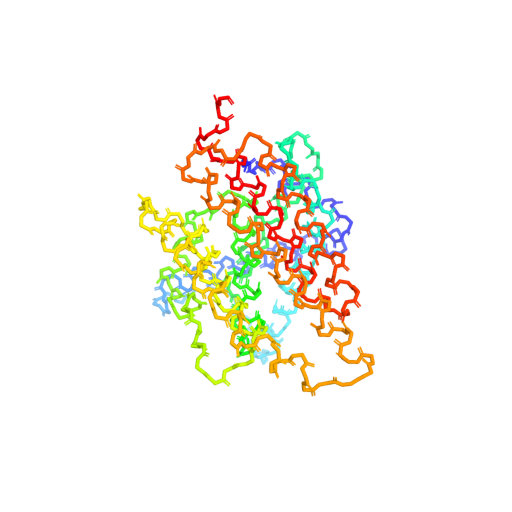RP A O 1
ATOM 2263 N N . LEU A 1 281 ? 1.229 3.109 1.595 1.00 97.94 281 LEU A N 1
ATOM 2264 C CA . LEU A 1 281 ? 0.001 3.869 1.357 1.00 97.94 281 LEU A CA 1
ATOM 2265 C C . LEU A 1 281 ? 0.202 5.381 1.456 1.00 97.94 281 LEU A C 1
ATOM 2267 O O . LEU A 1 281 ? -0.381 6.120 0.664 1.00 97.94 281 LEU A O 1
ATOM 2271 N N . ARG A 1 282 ? 1.068 5.858 2.354 1.00 97.44 282 ARG A N 1
ATOM 2272 C CA . ARG A 1 282 ? 1.465 7.271 2.421 1.00 97.44 282 ARG A CA 1
ATOM 2273 C C . ARG A 1 282 ? 2.064 7.733 1.096 1.00 97.44 282 ARG A C 1
ATOM 2275 O O . ARG A 1 282 ? 1.629 8.744 0.541 1.00 97.44 282 ARG A O 1
ATOM 2282 N N . ALA A 1 283 ? 3.019 6.973 0.561 1.00 95.75 283 ALA A N 1
ATOM 2283 C CA . ALA A 1 283 ? 3.616 7.265 -0.736 1.00 95.75 283 ALA A CA 1
ATOM 2284 C C . ALA A 1 283 ? 2.582 7.179 -1.874 1.00 95.75 283 ALA A C 1
ATOM 2286 O O . ALA A 1 283 ? 2.561 8.039 -2.759 1.00 95.75 283 ALA A O 1
ATOM 2287 N N . ALA A 1 284 ? 1.679 6.192 -1.838 1.00 95.44 284 ALA A N 1
ATOM 2288 C CA . ALA A 1 284 ? 0.638 6.023 -2.854 1.00 95.44 284 ALA A CA 1
ATOM 2289 C C . ALA A 1 284 ? -0.372 7.180 -2.835 1.00 95.44 284 ALA A C 1
ATOM 2291 O O . ALA A 1 284 ? -0.698 7.723 -3.889 1.00 95.44 284 ALA A O 1
ATOM 2292 N N . GLY A 1 285 ? -0.799 7.631 -1.654 1.00 94.62 285 GLY A N 1
ATOM 2293 C CA . GLY A 1 285 ? -1.658 8.803 -1.487 1.00 94.62 285 GLY A CA 1
ATOM 2294 C C . GLY A 1 285 ? -1.004 10.071 -2.038 1.00 94.62 285 GLY A C 1
ATOM 2295 O O . GLY A 1 285 ? -1.610 10.778 -2.848 1.00 94.62 285 GLY A O 1
ATOM 2296 N N . GLY A 1 286 ? 0.273 10.301 -1.708 1.00 92.44 286 GLY A N 1
ATOM 2297 C CA . GLY A 1 286 ? 1.075 11.364 -2.322 1.00 92.44 286 GLY A CA 1
ATOM 2298 C C . GLY A 1 286 ? 1.126 11.238 -3.848 1.00 92.44 286 GLY A C 1
ATOM 2299 O O . GLY A 1 286 ? 1.011 12.233 -4.565 1.00 92.44 286 GLY A O 1
ATOM 2300 N N . ALA A 1 287 ? 1.201 10.010 -4.378 1.00 90.06 287 ALA A N 1
ATOM 2301 C CA . ALA A 1 287 ? 1.145 9.752 -5.811 1.00 90.06 287 ALA A CA 1
ATOM 2302 C C . ALA A 1 287 ? -0.174 10.040 -6.488 1.00 90.06 287 ALA A C 1
ATOM 2304 O O . ALA A 1 287 ? -0.161 10.632 -7.571 1.00 90.06 287 ALA A O 1
ATOM 2305 N N . MET A 1 288 ? -1.283 9.706 -5.850 1.00 90.56 288 MET A N 1
ATOM 2306 C CA . MET A 1 288 ? -2.596 10.050 -6.360 1.00 90.56 288 MET A CA 1
ATOM 2307 C C . MET A 1 288 ? -2.782 11.563 -6.418 1.00 90.56 288 MET A C 1
ATOM 2309 O O . MET A 1 288 ? -3.233 12.060 -7.446 1.00 90.56 288 MET A O 1
ATOM 2313 N N . VAL A 1 289 ? -2.391 12.296 -5.366 1.00 91.06 289 VAL A N 1
ATOM 2314 C CA . VAL A 1 289 ? -2.457 13.770 -5.328 1.00 91.06 289 VAL A CA 1
ATOM 2315 C C . VAL A 1 289 ? -1.580 14.368 -6.422 1.00 91.06 289 VAL A C 1
ATOM 2317 O O . VAL A 1 289 ? -2.035 15.200 -7.209 1.00 91.06 289 VAL A O 1
ATOM 2320 N N . ALA A 1 290 ? -0.341 13.884 -6.523 1.00 86.94 290 ALA A N 1
ATOM 2321 C CA . ALA A 1 290 ? 0.631 14.322 -7.510 1.00 86.94 290 ALA A CA 1
ATOM 2322 C C . ALA A 1 290 ? 0.168 14.134 -8.962 1.00 86.94 290 ALA A C 1
ATOM 2324 O O . ALA A 1 290 ? 0.529 14.951 -9.808 1.00 86.94 290 ALA A O 1
ATOM 2325 N N . ASN A 1 291 ? -0.604 13.077 -9.228 1.00 85.00 291 ASN A N 1
ATOM 2326 C CA . ASN A 1 291 ? -1.141 12.728 -10.544 1.00 85.00 291 ASN A CA 1
ATOM 2327 C C . ASN A 1 291 ? -2.614 13.168 -10.713 1.00 85.00 291 ASN A C 1
ATOM 2329 O O . ASN A 1 291 ? -3.271 12.755 -11.669 1.00 85.00 291 ASN A O 1
ATOM 2333 N N . SER A 1 292 ? -3.171 13.937 -9.772 1.00 87.19 292 SER A N 1
ATOM 2334 C CA . SER A 1 292 ? -4.563 14.393 -9.831 1.00 87.19 292 SER A CA 1
ATOM 2335 C C . SER A 1 292 ? -4.714 15.615 -10.749 1.00 87.19 292 SER A C 1
ATOM 2337 O O . SER A 1 292 ? -3.795 16.435 -10.839 1.00 87.19 292 SER A O 1
ATOM 2339 N N . PRO A 1 293 ? -5.885 15.804 -11.389 1.00 84.38 293 PRO A N 1
ATOM 2340 C CA . PRO A 1 293 ? -6.144 16.991 -12.210 1.00 84.38 293 PRO A CA 1
ATOM 2341 C C . PRO A 1 293 ? -6.177 18.288 -11.385 1.00 84.38 293 PRO A C 1
ATOM 2343 O O . PRO A 1 293 ? -5.983 19.376 -11.923 1.00 84.38 293 PRO A O 1
ATOM 2346 N N . TRP A 1 294 ? -6.401 18.185 -10.074 1.00 86.69 294 TRP A N 1
ATOM 2347 C CA . TRP A 1 294 ? -6.508 19.322 -9.163 1.00 86.69 294 TRP A CA 1
ATOM 2348 C C . TRP A 1 294 ? -5.171 20.008 -8.879 1.00 86.69 294 TRP A C 1
ATOM 2350 O O . TRP A 1 294 ? -5.163 21.166 -8.478 1.00 86.69 294 TRP A O 1
ATOM 2360 N N . ARG A 1 295 ? -4.046 19.324 -9.116 1.00 73.62 295 ARG A N 1
ATOM 2361 C CA . ARG A 1 295 ? -2.699 19.848 -8.849 1.00 73.62 295 ARG A CA 1
ATOM 2362 C C . ARG A 1 295 ? -2.251 20.947 -9.819 1.00 73.62 295 ARG A C 1
ATOM 2364 O O . ARG A 1 295 ? -1.290 21.647 -9.531 1.00 73.62 295 ARG A O 1
ATOM 2371 N N . ILE A 1 296 ? -2.922 21.106 -10.961 1.00 58.00 296 ILE A N 1
ATOM 2372 C CA . ILE A 1 296 ? -2.573 22.108 -11.988 1.00 58.00 296 ILE A CA 1
ATOM 2373 C C . ILE A 1 296 ? -3.148 23.505 -11.636 1.00 58.00 296 ILE A C 1
ATOM 2375 O O . ILE A 1 296 ? -3.199 24.393 -12.482 1.00 58.00 296 ILE A O 1
ATOM 2379 N N . LYS A 1 297 ? -3.594 23.728 -10.394 1.00 45.66 297 LYS A N 1
ATOM 2380 C CA . LYS A 1 297 ? -4.102 25.023 -9.922 1.00 45.66 297 LYS A CA 1
ATOM 2381 C C . LYS A 1 297 ? -3.283 25.569 -8.768 1.00 45.66 297 LYS A C 1
ATOM 2383 O O . LYS A 1 297 ? -2.954 24.768 -7.868 1.00 45.66 297 LYS A O 1
#

Sequence (297 aa):
MIVSKIDLDAIQSHWAIATISAGDRRLAFDLVKERTVNCIVGCEFEFEFQEDEGNDTSDERKKDDGLIDSVALAHEIAVIEGLDALARPDRASDPSGKQSAAASYRLFDIWRLKEIPKDMTESIYHVLRLSALAHFASRETDLRQWFEENPLAIKTPSVAGVSWDRRLLYRLFDCWIRLLRKKNDRSDIDHIEEIIAGLREEQDSHEEAYLAKKTGSRAQAMTLHLISLYHWTKATEILAGYMRQGKPWTILEDLDRHFQSSIKAAIASGDMDHEINLRWLRAAGGAMVANSPWRIK

Secondary structure (DSSP, 8-state):
-PPPHHHHHHGGGSHHHHTS-HHHHHHHHHHHHHHHHHHHH-TTS-------TTS-HHHHHHHHHHHHHHHHHHHHHHHHHTHHHHHSTTTTT-HHHHHHHHHHHHHHHHHTTSPPPSSHHHHHHHHHHHHHHHHHTT-HHHHHHHHHH-TTTTPPPP-TT--HHHHHHHHHHHHHHHHHH--S-HHHHHHHHHHHHHHHHHHHHHHHHHHTT--THHHHHHHHHHHHHHHHHHHHHHHHHHHHH---TTHHHHHHHHHHHHHHHHHHHT-HHHHHHHHHHHHHHHHHHHTSGGGG-

pLDDT: mean 89.15, std 13.18, range [38.16, 98.69]

Radius of gyration: 20.56 Å; chains: 1; bounding box: 46×60×58 Å